Protein AF-A0A8J7ASR3-F1 (afdb_monomer_lite)

Secondary structure (DSSP, 8-state):
-HHHHHHHHHHHHHHHHHHHTT---PPPPPP---S--TTTTSSPPPHHHHHHHHHHHHTTSSEEEE-TTT--EEEEEEEEETTEEEEEEEESSHHHHHHHHHSGGGHHHHHHHHHHHHHHHHHHHH-TTTHHHHHHHHHHHHHHHHHHTGGGTGGGSHHHHHHHHHHHHHHHHHHHGGGT--S---------------------------------------TTT--PPPP-

Foldseek 3Di:
DVQVVLVLLLQQLVCVVCVVVVHHDDRDDDDCPPDPDPCVVPDDQDLVLLLLLLLLVLVVQWDFDQDPVPRATFTWGWDQDPVGIDIDTQGRDSVSNSVSCVRPSCVVVSVRSVVVSVVVLVVCLVDVVCLVVSVVSLVVSLVVQLVVCVVVPRCPHPVSVSSVVSSVVSNVVSVVVVVVPPDDDPDPDDDDDDDDDDDDDDDDDDDDDDDDDDDDDDQDDDPPPPDGDDDD

pLDDT: mean 76.49, std 21.33, range [30.67, 97.5]

Radius of gyration: 29.55 Å; chains: 1; bounding box: 89×53×63 Å

Structure (mmCIF, N/CA/C/O backbone):
data_AF-A0A8J7ASR3-F1
#
_entry.id   AF-A0A8J7ASR3-F1
#
loop_
_atom_site.group_PDB
_atom_site.id
_atom_site.type_symbol
_atom_site.label_atom_id
_atom_site.label_alt_id
_atom_site.label_comp_id
_atom_site.label_asym_id
_atom_site.label_entity_id
_atom_site.label_seq_id
_atom_site.pdbx_PDB_ins_code
_atom_site.Cartn_x
_atom_site.Cartn_y
_atom_site.Cartn_z
_atom_site.occupancy
_atom_site.B_iso_or_equiv
_atom_site.auth_seq_id
_atom_site.auth_comp_id
_atom_site.auth_asym_id
_atom_site.auth_atom_id
_atom_site.pdbx_PDB_model_num
ATOM 1 N N . MET A 1 1 ? 10.512 14.803 -19.498 1.00 65.06 1 MET A N 1
ATOM 2 C CA . MET A 1 1 ? 11.380 14.127 -18.507 1.00 65.06 1 MET A CA 1
ATOM 3 C C . MET A 1 1 ? 10.598 13.139 -17.641 1.00 65.06 1 MET A C 1
ATOM 5 O O . MET A 1 1 ? 10.925 11.963 -17.702 1.00 65.06 1 MET A O 1
ATOM 9 N N . ARG A 1 2 ? 9.529 13.553 -16.930 1.00 72.31 2 ARG A N 1
ATOM 10 C CA . ARG A 1 2 ? 8.667 12.632 -16.148 1.00 72.31 2 ARG A CA 1
ATOM 11 C C . ARG A 1 2 ? 8.084 11.483 -16.983 1.00 72.31 2 ARG A C 1
ATOM 13 O O . ARG A 1 2 ? 8.202 10.340 -16.570 1.00 72.31 2 ARG A O 1
ATOM 20 N N . GLN A 1 3 ? 7.538 11.777 -18.166 1.00 75.06 3 GLN A N 1
ATOM 21 C CA . GLN A 1 3 ? 6.956 10.752 -19.044 1.00 75.06 3 GLN A CA 1
ATOM 22 C C . GLN A 1 3 ? 7.989 9.701 -19.473 1.00 75.06 3 GLN A C 1
ATOM 24 O O . GLN A 1 3 ? 7.791 8.523 -19.234 1.00 75.06 3 GLN A O 1
ATOM 29 N N . SER A 1 4 ? 9.143 10.128 -19.993 1.00 76.31 4 SER A N 1
ATOM 30 C CA . SER A 1 4 ? 10.217 9.220 -20.422 1.00 76.31 4 SER A CA 1
ATOM 31 C C . SER A 1 4 ? 10.730 8.326 -19.289 1.00 76.31 4 SER A C 1
ATOM 33 O O . SER A 1 4 ? 11.063 7.168 -19.518 1.00 76.31 4 SER A O 1
ATOM 35 N N . TYR A 1 5 ? 10.776 8.849 -18.060 1.00 77.38 5 TYR A N 1
ATOM 36 C CA . TYR A 1 5 ? 11.108 8.059 -16.876 1.00 77.38 5 TYR A CA 1
ATOM 37 C C . TYR A 1 5 ? 10.003 7.058 -16.520 1.00 77.38 5 TYR A C 1
ATOM 39 O O . TYR A 1 5 ? 10.305 5.904 -16.240 1.00 77.38 5 TYR A O 1
ATOM 47 N N . GLN A 1 6 ? 8.732 7.471 -16.548 1.00 79.12 6 GLN A N 1
ATOM 48 C CA . GLN A 1 6 ? 7.599 6.575 -16.299 1.00 79.12 6 GLN A CA 1
ATOM 49 C C . GLN A 1 6 ? 7.517 5.463 -17.351 1.00 79.12 6 GLN A C 1
ATOM 51 O O . GLN A 1 6 ? 7.289 4.311 -16.989 1.00 79.12 6 GLN A O 1
ATOM 56 N N . ASP A 1 7 ? 7.778 5.779 -18.618 1.00 83.19 7 ASP A N 1
ATOM 57 C CA . ASP A 1 7 ? 7.824 4.806 -19.710 1.00 83.19 7 ASP A CA 1
ATOM 58 C C . ASP A 1 7 ? 8.983 3.818 -19.509 1.00 83.19 7 ASP A C 1
ATOM 60 O O . ASP A 1 7 ? 8.779 2.605 -19.560 1.00 83.19 7 ASP A O 1
ATOM 64 N N . TRP A 1 8 ? 10.186 4.314 -19.192 1.00 84.19 8 TRP A N 1
ATOM 65 C CA . TRP A 1 8 ? 11.339 3.469 -18.860 1.00 84.19 8 TRP A CA 1
ATOM 66 C C . TRP A 1 8 ? 11.076 2.579 -17.637 1.00 84.19 8 TRP A C 1
ATOM 68 O O . TRP A 1 8 ? 11.398 1.387 -17.655 1.00 84.19 8 TRP A O 1
ATOM 78 N N . LYS A 1 9 ? 10.460 3.125 -16.582 1.00 82.75 9 LYS A N 1
ATOM 79 C CA . LYS A 1 9 ? 10.102 2.378 -15.370 1.00 82.75 9 LYS A CA 1
ATOM 80 C C . LYS A 1 9 ? 9.072 1.296 -15.696 1.00 82.75 9 LYS A C 1
ATOM 82 O O . LYS A 1 9 ? 9.244 0.160 -15.267 1.00 82.75 9 LYS A O 1
ATOM 87 N N . GLY A 1 10 ? 8.071 1.604 -16.522 1.00 84.31 10 GLY A N 1
ATOM 88 C CA . GLY A 1 10 ? 7.084 0.637 -17.011 1.00 84.31 10 GLY A CA 1
ATOM 89 C C . GLY A 1 10 ? 7.722 -0.509 -17.791 1.00 84.31 10 GLY A C 1
ATOM 90 O O . GLY A 1 10 ? 7.524 -1.670 -17.442 1.00 84.31 10 GLY A O 1
ATOM 91 N N . GLN A 1 11 ? 8.570 -0.193 -18.771 1.00 85.12 11 GLN A N 1
ATOM 92 C CA . GLN A 1 11 ? 9.307 -1.197 -19.547 1.00 85.12 11 GLN A CA 1
ATOM 93 C C . GLN A 1 11 ? 10.215 -2.060 -18.660 1.00 85.12 11 GLN A C 1
ATOM 95 O O . GLN A 1 11 ? 10.294 -3.273 -18.849 1.00 85.12 11 GLN A O 1
ATOM 100 N N . SER A 1 12 ? 10.861 -1.453 -17.660 1.00 84.19 12 SER A N 1
ATOM 101 C CA . SER A 1 12 ? 11.713 -2.162 -16.700 1.00 84.19 12 SER A CA 1
ATOM 102 C C . SER A 1 12 ? 10.910 -3.141 -15.843 1.00 84.19 12 SER A C 1
ATOM 104 O O . SER A 1 12 ? 11.348 -4.269 -15.631 1.00 84.19 12 SER A O 1
ATOM 106 N N . ILE A 1 13 ? 9.727 -2.738 -15.372 1.00 84.88 13 ILE A N 1
ATOM 107 C CA . ILE A 1 13 ? 8.830 -3.594 -14.583 1.00 84.88 13 ILE A CA 1
ATOM 108 C C . ILE A 1 13 ? 8.324 -4.762 -15.428 1.00 84.88 13 ILE A C 1
ATOM 110 O O . ILE A 1 13 ? 8.376 -5.910 -14.988 1.00 84.88 13 ILE A O 1
ATOM 114 N N . GLU A 1 14 ? 7.872 -4.499 -16.654 1.00 87.12 14 GLU A N 1
ATOM 115 C CA . GLU A 1 14 ? 7.422 -5.553 -17.564 1.00 87.12 14 GLU A CA 1
ATOM 116 C C . GLU A 1 14 ? 8.532 -6.557 -17.880 1.00 87.12 14 GLU A C 1
ATOM 118 O O . GLU A 1 14 ? 8.280 -7.761 -17.884 1.00 87.12 14 GLU A O 1
ATOM 123 N N . ALA A 1 15 ? 9.753 -6.076 -18.133 1.00 85.12 15 ALA A N 1
ATOM 124 C CA . ALA A 1 15 ? 10.912 -6.925 -18.387 1.00 85.12 15 ALA A CA 1
ATOM 125 C C . ALA A 1 15 ? 11.255 -7.791 -17.166 1.00 85.12 15 ALA A C 1
ATOM 127 O O . ALA A 1 15 ? 11.387 -9.005 -17.305 1.00 85.12 15 ALA A O 1
ATOM 128 N N . LYS A 1 16 ? 11.289 -7.215 -15.956 1.00 83.94 16 LYS A N 1
ATOM 129 C CA . LYS A 1 16 ? 11.499 -7.979 -14.711 1.00 83.94 16 LYS A CA 1
ATOM 130 C C . LYS A 1 16 ? 10.421 -9.044 -14.498 1.00 83.94 16 LYS A C 1
ATOM 132 O O . LYS A 1 16 ? 10.730 -10.182 -14.165 1.00 83.94 16 LYS A O 1
ATOM 137 N N . ARG A 1 17 ? 9.148 -8.712 -14.731 1.00 84.06 17 ARG A N 1
ATOM 138 C CA . ARG A 1 17 ? 8.034 -9.668 -14.597 1.00 84.06 17 ARG A CA 1
ATOM 139 C C . ARG A 1 17 ? 8.070 -10.772 -15.646 1.00 84.06 17 ARG A C 1
ATOM 141 O O . ARG A 1 17 ? 7.687 -11.898 -15.350 1.00 84.06 17 ARG A O 1
ATOM 148 N N . ALA A 1 18 ? 8.491 -10.462 -16.868 1.00 83.81 18 ALA A N 1
ATOM 149 C CA . ALA A 1 18 ? 8.730 -11.461 -17.904 1.00 83.81 18 ALA A CA 1
ATOM 150 C C . ALA A 1 18 ? 9.841 -12.431 -17.469 1.00 83.81 18 ALA A C 1
ATOM 152 O O . ALA A 1 18 ? 9.617 -13.639 -17.459 1.00 83.81 18 ALA A O 1
ATOM 153 N N . GLN A 1 19 ? 10.963 -11.910 -16.965 1.00 83.69 19 GLN A N 1
ATOM 154 C CA . GLN A 1 19 ? 12.058 -12.728 -16.430 1.00 83.69 19 GLN A CA 1
ATOM 155 C C . GLN A 1 19 ? 11.608 -13.627 -15.269 1.00 83.69 19 GLN A C 1
ATOM 157 O O . GLN A 1 19 ? 11.945 -14.809 -15.248 1.00 83.69 19 GLN A O 1
ATOM 162 N N . LEU A 1 20 ? 10.780 -13.117 -14.348 1.00 79.38 20 LEU A N 1
ATOM 163 C CA . LEU A 1 20 ? 10.200 -13.917 -13.258 1.00 79.38 20 LEU A CA 1
ATOM 164 C C . LEU A 1 20 ? 9.268 -15.035 -13.753 1.00 79.38 20 LEU A C 1
ATOM 166 O O . LEU A 1 20 ? 9.161 -16.071 -13.101 1.00 79.38 20 LEU A O 1
ATOM 170 N N . ARG A 1 21 ? 8.619 -14.854 -14.910 1.00 81.31 21 ARG A N 1
ATOM 171 C CA . ARG A 1 21 ? 7.800 -15.882 -15.577 1.00 81.31 21 ARG A CA 1
ATOM 172 C C . ARG A 1 21 ? 8.627 -16.843 -16.446 1.00 81.31 21 ARG A C 1
ATOM 174 O O . ARG A 1 21 ? 8.060 -17.755 -17.039 1.00 81.31 21 ARG A O 1
ATOM 181 N N . GLY A 1 22 ? 9.949 -16.667 -16.512 1.00 79.69 22 GLY A N 1
ATOM 182 C CA . GLY A 1 22 ? 10.852 -17.467 -17.346 1.00 79.69 22 GLY A CA 1
ATOM 183 C C . GLY A 1 22 ? 10.949 -17.001 -18.803 1.00 79.69 22 GLY A C 1
ATOM 184 O O . GLY A 1 22 ? 11.539 -17.695 -19.628 1.00 79.69 22 GLY A O 1
ATOM 185 N N . GLU A 1 23 ? 10.391 -15.836 -19.138 1.00 85.06 23 GLU A N 1
ATOM 186 C CA . GLU A 1 23 ? 10.494 -15.227 -20.466 1.00 85.06 23 GLU A CA 1
ATOM 187 C C . GLU A 1 23 ? 11.793 -14.407 -20.586 1.00 85.06 23 GLU A C 1
ATOM 189 O O . GLU A 1 23 ? 12.152 -13.626 -19.703 1.00 85.06 23 GLU A O 1
ATOM 194 N N . SER A 1 24 ? 12.490 -14.535 -21.718 1.00 78.06 24 SER A N 1
ATOM 195 C CA . SER A 1 24 ? 13.642 -13.694 -22.062 1.00 78.06 24 SER A CA 1
ATOM 196 C C . SER A 1 24 ? 13.144 -12.345 -22.593 1.00 78.06 24 SER A C 1
ATOM 198 O O . SER A 1 24 ? 12.754 -12.223 -23.752 1.00 78.06 24 SER A O 1
ATOM 200 N N . LYS A 1 25 ? 13.122 -11.326 -21.727 1.00 82.81 25 LYS A N 1
ATOM 201 C CA . LYS A 1 25 ? 12.908 -9.921 -22.109 1.00 82.81 25 LYS A CA 1
ATOM 202 C C . LYS A 1 25 ? 14.066 -9.086 -21.576 1.00 82.81 25 LYS A C 1
ATOM 204 O O . LYS A 1 25 ? 14.366 -9.130 -20.379 1.00 82.81 25 LYS A O 1
ATOM 209 N N . ASP A 1 26 ? 14.713 -8.346 -22.468 1.00 81.88 26 ASP A N 1
ATOM 210 C CA . ASP A 1 26 ? 15.832 -7.479 -22.110 1.00 81.88 26 ASP A CA 1
ATOM 211 C C . ASP A 1 26 ? 15.351 -6.284 -21.285 1.00 81.88 26 ASP A C 1
ATOM 213 O O . ASP A 1 26 ? 14.268 -5.731 -21.511 1.00 81.88 26 ASP A O 1
ATOM 217 N N . LEU A 1 27 ? 16.168 -5.878 -20.311 1.00 81.56 27 LEU A N 1
ATOM 218 C CA . LEU A 1 27 ? 15.921 -4.656 -19.556 1.00 81.56 27 LEU A CA 1
ATOM 219 C C . LEU A 1 27 ? 16.141 -3.446 -20.479 1.00 81.56 27 LEU A C 1
ATOM 221 O O . LEU A 1 27 ? 17.134 -3.412 -21.211 1.00 81.56 27 LEU A O 1
ATOM 225 N N . PRO A 1 28 ? 15.250 -2.440 -20.451 1.00 82.94 28 PRO A N 1
ATOM 226 C CA . PRO A 1 28 ? 15.415 -1.255 -21.278 1.00 82.94 28 PRO A CA 1
ATOM 227 C C . PRO A 1 28 ? 16.678 -0.495 -20.867 1.00 82.94 28 PRO A C 1
ATOM 229 O O . PRO A 1 28 ? 17.040 -0.447 -19.687 1.00 82.94 28 PRO A O 1
ATOM 232 N N . VAL A 1 29 ? 17.329 0.144 -21.843 1.00 78.06 29 VAL A N 1
ATOM 233 C CA . VAL A 1 29 ? 18.527 0.957 -21.600 1.00 78.06 29 VAL A CA 1
ATOM 234 C C . VAL A 1 29 ? 18.203 2.020 -20.542 1.00 78.06 29 VAL A C 1
ATOM 236 O O . VAL A 1 29 ? 17.256 2.789 -20.738 1.00 78.06 29 VAL A O 1
ATOM 239 N N . PRO A 1 30 ? 18.960 2.085 -19.428 1.00 74.25 30 PRO A N 1
ATOM 240 C CA . PRO A 1 30 ? 18.770 3.109 -18.415 1.00 74.25 30 PRO A CA 1
ATOM 241 C C . PRO A 1 30 ? 18.813 4.498 -19.043 1.00 74.25 30 PRO A C 1
ATOM 243 O O . PRO A 1 30 ? 19.795 4.885 -19.687 1.00 74.25 30 PRO A O 1
ATOM 246 N N . VAL A 1 31 ? 17.738 5.262 -18.854 1.00 68.44 31 VAL A N 1
ATOM 247 C CA . VAL A 1 31 ? 17.731 6.671 -19.240 1.00 68.44 31 VAL A CA 1
ATOM 248 C C . VAL A 1 31 ? 18.805 7.351 -18.393 1.00 68.44 31 VAL A C 1
ATOM 250 O O . VAL A 1 31 ? 18.739 7.303 -17.167 1.00 68.44 31 VAL A O 1
ATOM 253 N N . HIS A 1 32 ? 19.816 7.948 -19.032 1.00 62.19 32 HIS A N 1
ATOM 254 C CA . HIS A 1 32 ? 20.851 8.712 -18.336 1.00 62.19 32 HIS A CA 1
ATOM 255 C C . HIS A 1 32 ? 20.215 9.976 -17.759 1.00 62.19 32 HIS A C 1
ATOM 257 O O . HIS A 1 32 ? 20.197 11.038 -18.380 1.00 62.19 32 HIS A O 1
ATOM 263 N N . ILE A 1 33 ? 19.657 9.856 -16.560 1.00 58.31 33 ILE A N 1
ATOM 264 C CA . ILE A 1 33 ? 1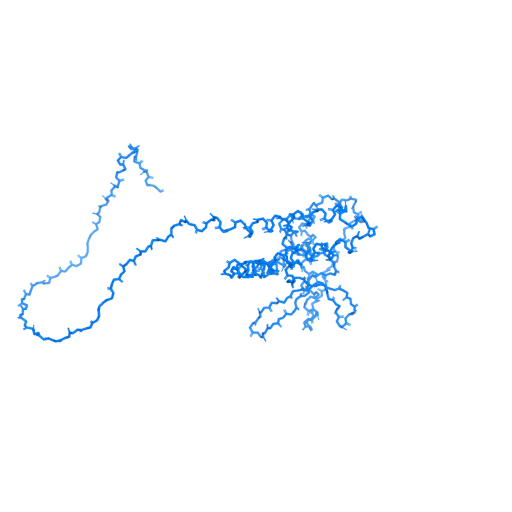9.315 11.005 -15.739 1.00 58.31 33 ILE A CA 1
ATOM 265 C C . ILE A 1 33 ? 20.670 11.573 -15.328 1.00 58.31 33 ILE A C 1
ATOM 267 O O . ILE A 1 33 ? 21.415 10.916 -14.603 1.00 58.31 33 ILE A O 1
ATOM 271 N N . GLN A 1 34 ? 21.054 12.733 -15.867 1.00 52.84 34 GLN A N 1
ATOM 272 C CA . GLN A 1 34 ? 22.244 13.436 -15.397 1.00 52.84 34 GLN A CA 1
ATOM 273 C C . GLN A 1 34 ? 22.146 13.529 -13.872 1.00 52.84 34 GLN A C 1
ATOM 275 O O . GLN A 1 34 ? 21.234 14.184 -13.384 1.00 52.84 34 GLN A O 1
ATOM 280 N N . LYS A 1 35 ? 23.031 12.797 -13.179 1.00 46.34 35 LYS A N 1
ATOM 281 C CA . LYS A 1 35 ? 23.431 12.937 -11.774 1.00 46.34 35 LYS A CA 1
ATOM 282 C C . LYS A 1 35 ? 22.303 13.450 -10.871 1.00 46.34 35 LYS A C 1
ATOM 284 O O . LYS A 1 35 ? 22.110 14.657 -10.839 1.00 46.34 35 LYS A O 1
ATOM 289 N N . GLU A 1 36 ? 21.599 12.532 -10.190 1.00 52.66 36 GLU A N 1
ATOM 290 C CA . GLU A 1 36 ? 20.516 12.786 -9.216 1.00 52.66 36 GLU A CA 1
ATOM 291 C C . GLU A 1 36 ? 20.199 14.274 -9.039 1.00 52.66 36 GLU A C 1
ATOM 293 O O . GLU A 1 36 ? 20.822 14.954 -8.217 1.00 52.66 36 GLU A O 1
ATOM 298 N N . PRO A 1 37 ? 19.289 14.822 -9.858 1.00 45.81 37 PRO A N 1
ATOM 299 C CA . PRO A 1 37 ? 18.910 16.205 -9.698 1.00 45.81 37 PRO A CA 1
ATOM 300 C C . PRO A 1 37 ? 18.372 16.363 -8.262 1.00 45.81 37 PRO A C 1
ATOM 302 O O . PRO A 1 37 ? 17.605 15.500 -7.830 1.00 45.81 37 PRO A O 1
ATOM 305 N N . PRO A 1 38 ? 18.665 17.458 -7.532 1.00 52.25 38 PRO A N 1
ATOM 306 C CA . PRO A 1 38 ? 18.072 17.755 -6.213 1.00 52.25 38 PRO A CA 1
ATOM 307 C C . PRO A 1 38 ? 16.533 17.923 -6.244 1.00 52.25 38 PRO A C 1
ATOM 309 O O . PRO A 1 38 ? 15.924 18.396 -5.295 1.00 52.25 38 PRO A O 1
ATOM 312 N N . PHE A 1 39 ? 15.898 17.540 -7.351 1.00 45.28 39 PHE A N 1
ATOM 313 C CA . PHE A 1 39 ? 14.492 17.681 -7.683 1.00 45.28 39 PHE A CA 1
ATOM 314 C C . PHE A 1 39 ? 13.686 16.400 -7.419 1.00 45.28 39 PHE A C 1
ATOM 316 O O . PHE A 1 39 ? 12.501 16.358 -7.740 1.00 45.28 39 PHE A O 1
ATOM 323 N N . TRP A 1 40 ? 14.283 15.342 -6.857 1.00 48.59 40 TRP A N 1
ATOM 324 C CA . TRP A 1 40 ? 13.499 14.173 -6.431 1.00 48.59 40 TRP A CA 1
ATOM 325 C C . TRP A 1 40 ? 12.500 14.516 -5.314 1.00 48.59 40 TRP A C 1
ATOM 327 O O . TRP A 1 40 ? 11.479 13.851 -5.195 1.00 48.59 40 TRP A O 1
ATOM 337 N N . ASP A 1 41 ? 12.736 15.623 -4.608 1.00 48.91 41 ASP A N 1
ATOM 338 C CA . ASP A 1 41 ? 11.836 16.240 -3.626 1.00 48.91 41 ASP A CA 1
ATOM 339 C C . ASP A 1 41 ? 10.723 17.116 -4.265 1.00 48.91 41 ASP A C 1
ATOM 341 O O . ASP A 1 41 ? 9.962 17.783 -3.571 1.00 48.91 41 ASP A O 1
ATOM 345 N N . VAL A 1 42 ? 10.627 17.180 -5.605 1.00 52.31 42 VAL A N 1
ATOM 346 C CA . VAL A 1 42 ? 9.780 18.166 -6.326 1.00 52.31 42 VAL A CA 1
ATOM 347 C C . VAL A 1 42 ? 8.511 17.561 -6.935 1.00 52.31 42 VAL A C 1
ATOM 349 O O . VAL A 1 42 ? 7.610 18.300 -7.336 1.00 52.31 42 VAL A O 1
ATOM 352 N N . PHE A 1 43 ? 8.376 16.233 -6.983 1.00 60.19 43 PHE A N 1
ATOM 353 C CA . PHE A 1 43 ? 7.137 15.609 -7.450 1.00 60.19 43 PHE A CA 1
ATOM 354 C C . PHE A 1 43 ? 6.391 14.983 -6.282 1.00 60.19 43 PHE A C 1
ATOM 356 O O . PHE A 1 43 ? 6.728 13.863 -5.896 1.00 60.19 43 PHE A O 1
ATOM 363 N N . PRO A 1 44 ? 5.377 15.676 -5.730 1.00 69.62 44 PRO A N 1
ATOM 364 C CA . PRO A 1 44 ? 4.531 15.062 -4.726 1.00 69.62 44 PRO A CA 1
ATOM 365 C C . PRO A 1 44 ? 3.910 13.797 -5.319 1.00 69.62 44 PRO A C 1
ATOM 367 O O . PRO A 1 44 ? 3.459 13.784 -6.472 1.00 69.62 44 PRO A O 1
ATOM 370 N N . GLU A 1 45 ? 3.917 12.735 -4.522 1.00 81.56 45 GLU A N 1
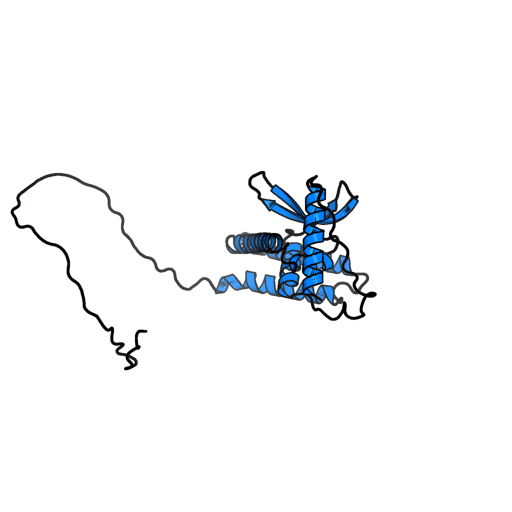ATOM 371 C CA . GLU A 1 45 ? 3.169 11.517 -4.807 1.00 81.56 45 GLU A CA 1
ATOM 372 C C . GLU A 1 45 ? 1.705 11.847 -5.112 1.00 81.56 45 GLU A C 1
ATOM 374 O O . GLU A 1 45 ? 1.129 12.817 -4.605 1.00 81.56 45 GLU A O 1
ATOM 379 N N . ASN A 1 46 ? 1.073 11.037 -5.954 1.00 88.69 46 ASN A N 1
ATOM 380 C CA . ASN A 1 46 ? -0.350 11.166 -6.188 1.00 88.69 46 ASN A CA 1
ATOM 381 C C . ASN A 1 46 ? -1.103 10.795 -4.895 1.00 88.69 46 ASN A C 1
ATOM 383 O O . ASN A 1 46 ? -1.084 9.621 -4.506 1.00 88.69 46 ASN A O 1
ATOM 387 N N . PRO A 1 47 ? -1.836 11.732 -4.262 1.00 90.94 47 PRO A N 1
ATOM 388 C CA . PRO A 1 47 ? -2.478 11.478 -2.973 1.00 90.94 47 PRO A CA 1
ATOM 389 C C . PRO A 1 47 ? -3.535 10.371 -3.055 1.00 90.94 47 PRO A C 1
ATOM 391 O O . PRO A 1 47 ? -3.760 9.656 -2.083 1.00 90.94 47 PRO A O 1
ATOM 394 N N . GLY A 1 48 ? -4.159 10.174 -4.222 1.00 94.00 48 GLY A N 1
ATOM 395 C CA . GLY A 1 48 ? -5.104 9.081 -4.442 1.00 94.00 48 GLY A CA 1
ATOM 396 C C . GLY A 1 48 ? -4.427 7.711 -4.513 1.00 94.00 48 GLY A C 1
ATOM 397 O O . GLY A 1 48 ? -4.984 6.729 -4.028 1.00 94.00 48 GLY A O 1
ATOM 398 N N . VAL A 1 49 ? -3.221 7.632 -5.085 1.00 94.38 49 VAL A N 1
ATOM 399 C CA . VAL A 1 49 ? -2.439 6.384 -5.110 1.00 94.38 49 VAL A CA 1
ATOM 400 C C . VAL A 1 49 ? -1.870 6.091 -3.729 1.00 94.38 49 VAL A C 1
ATOM 402 O O . VAL A 1 49 ? -1.986 4.960 -3.267 1.00 94.38 49 VAL A O 1
ATOM 405 N N . PHE A 1 50 ? -1.344 7.104 -3.037 1.00 95.38 50 PHE A N 1
ATOM 406 C CA . PHE A 1 50 ? -0.890 6.958 -1.657 1.00 95.38 50 PHE A CA 1
ATOM 407 C C . PHE A 1 50 ? -2.018 6.465 -0.742 1.00 95.38 50 PHE A C 1
ATOM 409 O O . PHE A 1 50 ? -1.865 5.447 -0.070 1.00 95.38 50 PHE A O 1
ATOM 416 N N . LYS A 1 51 ? -3.197 7.104 -0.804 1.00 96.75 51 LYS A N 1
ATOM 417 C CA . LYS A 1 51 ? -4.397 6.658 -0.081 1.00 96.75 51 LYS A CA 1
ATOM 418 C C . LYS A 1 51 ? -4.728 5.196 -0.373 1.00 96.75 51 LYS A C 1
ATOM 420 O O . LYS A 1 51 ? -4.937 4.433 0.564 1.00 96.75 51 LYS A O 1
ATOM 425 N N . LEU A 1 52 ? -4.732 4.793 -1.645 1.00 97.44 52 LEU A N 1
ATOM 426 C CA . LEU A 1 52 ? -5.001 3.406 -2.026 1.00 97.44 52 LEU A CA 1
ATOM 427 C C . LEU A 1 52 ? -3.982 2.431 -1.418 1.00 97.44 52 LEU A C 1
ATOM 429 O O . LEU A 1 52 ? -4.380 1.383 -0.916 1.00 97.44 52 LEU A O 1
ATOM 433 N N . VAL A 1 53 ? -2.688 2.764 -1.440 1.00 96.88 53 VAL A N 1
ATOM 434 C CA . VAL A 1 53 ? -1.629 1.919 -0.863 1.00 96.88 53 VAL A CA 1
ATOM 435 C C . VAL A 1 53 ? -1.815 1.765 0.645 1.00 96.88 53 VAL A C 1
ATOM 437 O O . VAL A 1 53 ? -1.758 0.642 1.144 1.00 96.88 53 VAL A O 1
ATOM 440 N N . VAL A 1 54 ? -2.099 2.857 1.361 1.00 97.19 54 VAL A N 1
ATOM 441 C CA . VAL A 1 54 ? -2.349 2.833 2.812 1.00 97.19 54 VAL A CA 1
ATOM 442 C C . VAL A 1 54 ? -3.578 1.983 3.140 1.00 97.19 54 VAL A C 1
ATOM 444 O O . VAL A 1 54 ? -3.501 1.097 3.989 1.00 97.19 54 VAL A O 1
ATOM 447 N N . GLN A 1 55 ? -4.689 2.182 2.426 1.00 97.25 55 GLN A N 1
ATOM 448 C CA . GLN A 1 55 ? -5.907 1.387 2.609 1.00 97.25 55 GLN A CA 1
ATOM 449 C C . GLN A 1 55 ? -5.661 -0.098 2.323 1.00 97.25 55 GLN A C 1
ATOM 451 O O . GLN A 1 55 ? -6.005 -0.955 3.133 1.00 97.25 55 GLN A O 1
ATOM 456 N N . ALA A 1 56 ? -5.020 -0.421 1.199 1.00 97.19 56 ALA A N 1
ATOM 457 C CA . ALA A 1 56 ? -4.724 -1.798 0.824 1.00 97.19 56 ALA A CA 1
ATOM 458 C C . ALA A 1 56 ? -3.774 -2.481 1.815 1.00 97.19 56 ALA A C 1
ATOM 460 O O . ALA A 1 56 ? -3.928 -3.673 2.087 1.00 97.19 56 ALA A O 1
ATOM 461 N N . ARG A 1 57 ? -2.814 -1.743 2.377 1.00 96.25 57 ARG A N 1
ATOM 462 C CA . ARG A 1 57 ? -1.920 -2.248 3.419 1.00 96.25 57 ARG A CA 1
ATOM 463 C C . ARG A 1 57 ? -2.672 -2.519 4.720 1.00 96.25 57 ARG A C 1
ATOM 465 O O . ARG A 1 57 ? -2.545 -3.611 5.267 1.00 96.25 57 ARG A O 1
ATOM 472 N N . ALA A 1 58 ? -3.484 -1.572 5.185 1.00 96.56 58 ALA A N 1
ATOM 473 C CA . ALA A 1 58 ? -4.277 -1.731 6.404 1.00 96.56 58 ALA A CA 1
ATOM 474 C C . ALA A 1 58 ? -5.279 -2.893 6.296 1.00 96.56 58 ALA A C 1
ATOM 476 O O . ALA A 1 58 ? -5.465 -3.663 7.237 1.00 96.56 58 ALA A O 1
ATOM 477 N N . LEU A 1 59 ? -5.856 -3.089 5.108 1.00 95.81 59 LEU A N 1
ATOM 478 C CA . LEU A 1 59 ? -6.772 -4.189 4.807 1.00 95.81 59 LEU A CA 1
ATOM 479 C C . LEU A 1 59 ? -6.070 -5.538 4.550 1.00 95.81 59 LEU A C 1
ATOM 481 O O . LEU A 1 59 ? -6.746 -6.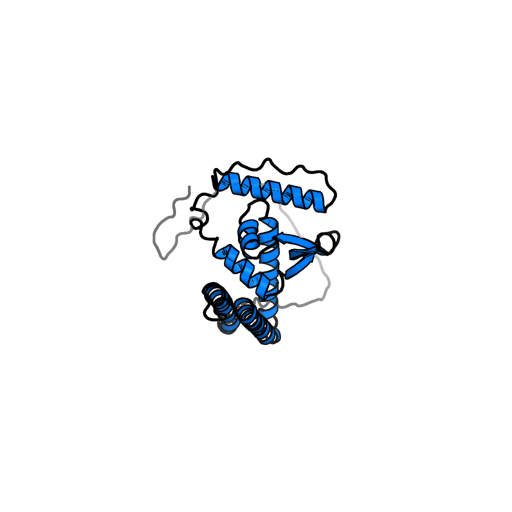551 4.340 1.00 95.81 59 LEU A O 1
ATOM 485 N N . GLY A 1 60 ? -4.734 -5.583 4.569 1.00 94.69 60 GLY A N 1
ATOM 486 C CA . GLY A 1 60 ? -3.945 -6.798 4.341 1.00 94.69 60 GLY A CA 1
ATOM 487 C C . GLY A 1 60 ? -3.966 -7.309 2.895 1.00 94.69 60 GLY A C 1
ATOM 488 O O . GLY A 1 60 ? -3.636 -8.467 2.650 1.00 94.69 60 GLY A O 1
ATOM 489 N N . ILE A 1 61 ? -4.370 -6.468 1.939 1.00 96.25 61 ILE A N 1
ATOM 490 C CA . ILE A 1 61 ? -4.337 -6.767 0.499 1.00 96.25 61 ILE A CA 1
ATOM 491 C C . ILE A 1 61 ? -2.897 -6.679 -0.009 1.00 96.25 61 ILE A C 1
ATOM 493 O O . ILE A 1 61 ? -2.401 -7.616 -0.636 1.00 96.25 61 ILE A O 1
ATOM 497 N N . LEU A 1 62 ? -2.218 -5.569 0.303 1.00 96.69 62 LEU A N 1
ATOM 498 C CA . LEU A 1 62 ? -0.783 -5.425 0.078 1.00 96.69 62 LEU A CA 1
ATOM 499 C C . LEU A 1 62 ? -0.021 -5.935 1.296 1.00 96.69 62 LEU A C 1
ATOM 501 O O . LEU A 1 62 ? -0.242 -5.473 2.416 1.00 96.69 62 LEU A O 1
ATOM 505 N N . ARG A 1 63 ? 0.901 -6.868 1.067 1.00 95.12 63 ARG A N 1
ATOM 506 C CA . ARG A 1 63 ? 1.676 -7.535 2.117 1.00 95.12 63 ARG A CA 1
ATOM 507 C C . ARG A 1 63 ? 3.162 -7.424 1.830 1.00 95.12 63 ARG A C 1
ATOM 509 O O . ARG A 1 63 ? 3.583 -7.628 0.695 1.00 95.12 63 ARG A O 1
ATOM 516 N N . LEU A 1 64 ? 3.941 -7.119 2.864 1.00 93.62 64 LEU A N 1
ATOM 517 C CA . LEU A 1 64 ? 5.397 -7.193 2.816 1.00 93.62 64 LEU A CA 1
ATOM 518 C C . LEU A 1 64 ? 5.818 -8.628 3.139 1.00 93.62 64 LEU A C 1
ATOM 520 O O . LEU A 1 64 ? 5.624 -9.095 4.259 1.00 93.62 64 LEU A O 1
ATOM 524 N N . GLU A 1 65 ? 6.388 -9.317 2.162 1.00 92.25 65 GLU A N 1
ATOM 525 C CA . GLU A 1 65 ? 6.806 -10.713 2.269 1.00 92.25 65 GLU A CA 1
ATOM 526 C C . GLU A 1 65 ? 8.259 -10.876 1.819 1.00 92.25 65 GLU A C 1
ATOM 528 O O . GLU A 1 65 ? 8.795 -10.057 1.077 1.00 92.25 65 GLU A O 1
ATOM 533 N N . GLU A 1 66 ? 8.917 -11.947 2.256 1.00 90.62 66 GLU A N 1
ATOM 534 C CA . GLU A 1 66 ? 10.232 -12.318 1.735 1.00 90.62 66 GLU A CA 1
ATOM 535 C C . GLU A 1 66 ? 10.060 -13.219 0.510 1.00 90.62 66 GLU A C 1
ATOM 537 O O . GLU A 1 66 ? 9.397 -14.264 0.560 1.00 90.62 66 GLU A O 1
ATOM 542 N N . ASN A 1 67 ? 10.673 -12.836 -0.606 1.00 85.06 67 ASN A N 1
ATOM 543 C CA . ASN A 1 67 ? 10.727 -13.699 -1.767 1.00 85.06 67 ASN A CA 1
ATOM 544 C C . ASN A 1 67 ? 11.626 -14.905 -1.464 1.00 85.06 67 ASN A C 1
ATOM 546 O O . ASN A 1 67 ? 12.811 -14.766 -1.181 1.00 85.06 67 ASN A O 1
ATOM 550 N N . ARG A 1 68 ? 11.077 -16.121 -1.551 1.00 83.44 68 ARG A N 1
ATOM 551 C CA . ARG A 1 68 ? 11.825 -17.349 -1.253 1.00 83.44 68 ARG A CA 1
ATOM 552 C C . ARG A 1 68 ? 13.018 -17.568 -2.184 1.00 83.44 68 ARG A C 1
ATOM 554 O O . ARG A 1 68 ? 13.986 -18.177 -1.733 1.00 83.44 68 ARG A O 1
ATOM 561 N N . SER A 1 69 ? 12.944 -17.109 -3.437 1.00 82.62 69 SER A N 1
ATOM 562 C CA . SER A 1 69 ? 14.016 -17.295 -4.420 1.00 82.62 69 SER A CA 1
ATOM 563 C C . SER A 1 69 ? 15.127 -16.259 -4.265 1.00 82.62 69 SER A C 1
ATOM 565 O O . SER A 1 69 ? 16.292 -16.639 -4.219 1.00 82.62 69 SER A O 1
ATOM 567 N N . THR A 1 70 ? 14.783 -14.974 -4.144 1.00 81.88 70 THR A N 1
ATOM 568 C CA . THR A 1 70 ? 15.775 -13.886 -4.074 1.00 81.88 70 THR A CA 1
ATOM 569 C C . THR A 1 70 ? 16.184 -13.514 -2.650 1.00 81.88 70 THR A C 1
ATOM 571 O O . THR A 1 70 ? 17.198 -12.851 -2.475 1.00 81.88 70 THR A O 1
ATOM 574 N N . LYS A 1 71 ? 15.432 -13.951 -1.628 1.00 88.00 71 LYS A N 1
ATOM 575 C CA . LYS A 1 71 ? 15.591 -13.554 -0.213 1.00 88.00 71 LYS A CA 1
ATOM 576 C C . LYS A 1 71 ? 15.389 -12.061 0.049 1.00 88.00 71 LYS A C 1
ATOM 578 O O . LYS A 1 71 ? 15.712 -11.561 1.123 1.00 88.00 71 LYS A O 1
ATOM 583 N N . GLU A 1 72 ? 14.814 -11.351 -0.914 1.00 87.75 72 GLU A N 1
ATOM 584 C CA . GLU A 1 72 ? 14.531 -9.926 -0.808 1.00 87.75 72 GLU A CA 1
ATOM 585 C C . GLU A 1 72 ? 13.134 -9.682 -0.240 1.00 87.75 72 GLU A C 1
ATOM 587 O O . GLU A 1 72 ? 12.203 -10.463 -0.455 1.00 87.75 72 GLU A O 1
ATOM 592 N N . LYS A 1 73 ? 12.976 -8.566 0.476 1.00 90.38 73 LYS A N 1
ATOM 593 C CA . LYS A 1 73 ? 11.663 -8.091 0.911 1.00 90.38 73 LYS A CA 1
ATOM 594 C C . LYS A 1 73 ? 10.935 -7.482 -0.281 1.00 90.38 73 LYS A C 1
ATOM 596 O O . LYS A 1 73 ? 11.471 -6.603 -0.951 1.00 90.38 73 LYS A O 1
ATOM 601 N N . VAL A 1 74 ? 9.715 -7.942 -0.515 1.00 92.75 74 VAL A N 1
ATOM 602 C CA . VAL A 1 74 ? 8.873 -7.531 -1.634 1.00 92.75 74 VAL A CA 1
ATOM 603 C C . VAL A 1 74 ? 7.445 -7.300 -1.163 1.00 92.75 74 VAL A C 1
ATOM 605 O O . VAL A 1 74 ? 6.915 -8.018 -0.317 1.00 92.75 74 VAL A O 1
ATOM 608 N N . ILE A 1 75 ? 6.807 -6.285 -1.727 1.00 94.69 75 ILE A N 1
ATOM 609 C CA . ILE A 1 75 ? 5.393 -5.993 -1.539 1.00 94.69 75 ILE A CA 1
ATOM 610 C C . ILE A 1 75 ? 4.614 -6.723 -2.619 1.00 94.69 75 ILE A C 1
ATOM 612 O O . ILE A 1 75 ? 4.884 -6.570 -3.816 1.00 94.69 75 ILE A O 1
ATOM 616 N N . ARG A 1 76 ? 3.632 -7.510 -2.189 1.00 94.62 76 ARG A N 1
ATOM 617 C CA . ARG A 1 76 ? 2.821 -8.356 -3.059 1.00 94.62 76 ARG A CA 1
ATOM 618 C C . ARG A 1 76 ? 1.338 -8.164 -2.804 1.00 94.62 76 ARG A C 1
ATOM 620 O O . ARG A 1 76 ? 0.927 -7.847 -1.689 1.00 94.62 76 ARG A O 1
ATOM 627 N N . TYR A 1 77 ? 0.548 -8.421 -3.837 1.00 95.69 77 TYR A N 1
ATOM 628 C CA . TYR A 1 77 ? -0.885 -8.673 -3.722 1.00 95.69 77 TYR A CA 1
ATOM 629 C C . TYR A 1 77 ? -1.230 -9.963 -4.466 1.00 95.69 77 TYR A C 1
ATOM 631 O O . TYR A 1 77 ? -0.478 -10.415 -5.333 1.00 95.69 77 TYR A O 1
ATOM 639 N N . THR A 1 78 ? -2.358 -10.570 -4.119 1.00 94.00 78 THR A N 1
ATOM 640 C CA . THR A 1 78 ? -2.856 -11.765 -4.806 1.00 94.00 78 THR A CA 1
ATOM 641 C C . THR A 1 78 ? -3.978 -11.355 -5.741 1.00 94.00 78 THR A C 1
ATOM 643 O O . THR A 1 78 ? -4.841 -10.577 -5.347 1.00 94.00 78 THR A O 1
ATOM 646 N N . ARG A 1 79 ? -3.992 -11.869 -6.969 1.00 91.88 79 ARG A N 1
ATOM 647 C CA . ARG A 1 79 ? -5.109 -11.695 -7.904 1.00 91.88 79 ARG A CA 1
ATOM 648 C C . ARG A 1 79 ? -5.613 -13.039 -8.389 1.00 91.88 79 ARG A C 1
ATOM 650 O O . ARG A 1 79 ? -4.838 -13.980 -8.536 1.00 91.88 79 ARG A O 1
ATOM 657 N N . GLU A 1 80 ? -6.901 -13.112 -8.677 1.00 89.19 80 GLU A N 1
ATOM 658 C CA . GLU A 1 80 ? -7.488 -14.284 -9.310 1.00 89.19 80 GLU A CA 1
ATOM 659 C C . GLU A 1 80 ? -7.303 -14.203 -10.823 1.00 89.19 80 GLU A C 1
ATOM 661 O O . GLU A 1 80 ? -7.579 -13.182 -11.457 1.00 89.19 80 GLU A O 1
ATOM 666 N N . THR A 1 81 ? -6.806 -15.289 -11.401 1.00 87.00 81 THR A N 1
ATOM 667 C CA . THR A 1 81 ? -6.687 -15.477 -12.845 1.00 87.00 81 THR A CA 1
ATOM 668 C C . THR A 1 81 ? -7.434 -16.744 -13.248 1.00 87.00 81 THR A C 1
ATOM 670 O O . THR A 1 81 ? -7.774 -17.572 -12.405 1.00 87.00 81 THR A O 1
ATOM 673 N N . VAL A 1 82 ? -7.642 -16.942 -14.551 1.00 86.19 82 VAL A N 1
ATOM 674 C CA . VAL A 1 82 ? -8.279 -18.154 -15.106 1.00 86.19 82 VAL A CA 1
ATOM 675 C C . VAL A 1 82 ? -7.576 -19.457 -14.698 1.00 86.19 82 VAL A C 1
ATOM 677 O O . VAL A 1 82 ? -8.190 -20.517 -14.732 1.00 86.19 82 VAL A O 1
ATOM 680 N N . ILE A 1 83 ? -6.297 -19.383 -14.323 1.00 82.44 83 ILE A N 1
ATOM 681 C CA . ILE A 1 83 ? -5.454 -20.532 -13.964 1.00 82.44 83 ILE A CA 1
ATOM 682 C C . ILE A 1 83 ? -5.368 -20.697 -12.429 1.00 82.44 83 ILE A C 1
ATOM 684 O O . ILE A 1 83 ? -4.851 -21.695 -11.934 1.00 82.44 83 ILE A O 1
ATOM 688 N N . GLY A 1 84 ? -5.910 -19.746 -11.661 1.00 88.88 84 GLY A N 1
ATOM 689 C CA . GLY A 1 84 ? -5.906 -19.741 -10.198 1.00 88.88 84 GLY A CA 1
ATOM 690 C C . GLY A 1 84 ? -5.390 -18.430 -9.603 1.00 88.88 84 GLY A C 1
ATOM 691 O O . GLY A 1 84 ? -5.224 -17.423 -10.297 1.00 88.88 84 GLY A O 1
ATOM 692 N N . ALA A 1 85 ? -5.142 -18.442 -8.293 1.00 89.56 85 ALA A N 1
ATOM 693 C CA . ALA A 1 85 ? -4.602 -17.297 -7.569 1.00 89.56 85 ALA A CA 1
ATOM 694 C C . ALA A 1 85 ? -3.112 -17.088 -7.892 1.00 89.56 85 ALA A C 1
ATOM 696 O O . ALA A 1 85 ? -2.283 -17.974 -7.682 1.00 89.56 85 ALA A O 1
ATOM 697 N N . GLU A 1 86 ? -2.768 -15.897 -8.373 1.00 90.00 86 GLU A N 1
ATOM 698 C CA . GLU A 1 86 ? -1.407 -15.474 -8.699 1.00 90.00 86 GLU A CA 1
ATOM 699 C C . GLU A 1 86 ? -0.937 -14.415 -7.694 1.00 90.00 86 GLU A C 1
ATOM 701 O O . GLU A 1 86 ? -1.649 -13.447 -7.421 1.00 90.00 86 GLU A O 1
ATOM 706 N N . ASN A 1 87 ? 0.280 -14.567 -7.161 1.00 90.50 87 ASN A N 1
ATOM 707 C CA . ASN A 1 87 ? 0.922 -13.540 -6.340 1.00 90.50 87 ASN A CA 1
ATOM 708 C C . ASN A 1 87 ? 1.759 -12.620 -7.227 1.00 90.50 87 ASN A C 1
ATOM 710 O O . ASN A 1 87 ? 2.731 -13.060 -7.837 1.00 90.50 87 ASN A O 1
ATOM 714 N N . VAL A 1 88 ? 1.398 -11.342 -7.268 1.00 90.88 88 VAL A N 1
ATOM 715 C CA . VAL A 1 88 ? 2.053 -10.337 -8.104 1.00 90.88 88 VAL A CA 1
ATOM 716 C C . VAL A 1 88 ? 2.954 -9.460 -7.247 1.00 90.88 88 VAL A C 1
ATOM 718 O O . VAL A 1 88 ? 2.517 -8.883 -6.250 1.00 90.88 88 VAL A O 1
ATOM 721 N N . GLU A 1 89 ? 4.211 -9.331 -7.666 1.00 91.62 89 GLU A N 1
ATOM 722 C CA . GLU A 1 89 ? 5.186 -8.425 -7.058 1.00 91.62 89 GLU A CA 1
ATOM 723 C C . GLU A 1 89 ? 5.005 -6.997 -7.582 1.00 91.62 89 GLU A C 1
ATOM 725 O O . GLU A 1 89 ? 4.943 -6.753 -8.797 1.00 91.62 89 GLU A O 1
ATOM 730 N N . ILE A 1 90 ? 4.902 -6.052 -6.648 1.00 92.00 90 ILE A N 1
ATOM 731 C CA . ILE A 1 90 ? 4.732 -4.628 -6.938 1.00 92.00 90 ILE A CA 1
ATOM 732 C C . ILE A 1 90 ? 6.059 -3.886 -6.811 1.00 92.00 90 ILE A C 1
ATOM 734 O O . ILE A 1 90 ? 6.475 -3.227 -7.759 1.00 92.00 90 ILE A O 1
ATOM 738 N N . ALA A 1 91 ? 6.704 -3.969 -5.649 1.00 90.69 91 ALA A N 1
ATOM 739 C CA . ALA A 1 91 ? 7.862 -3.145 -5.308 1.00 90.69 91 ALA A CA 1
ATOM 740 C C . ALA A 1 91 ? 8.659 -3.749 -4.147 1.00 90.69 91 ALA A C 1
ATOM 742 O O . ALA A 1 91 ? 8.166 -4.650 -3.469 1.00 90.69 91 ALA A O 1
ATOM 743 N N . SER A 1 92 ? 9.853 -3.223 -3.876 1.00 87.69 92 SER A N 1
ATOM 744 C CA . SER A 1 92 ? 10.677 -3.626 -2.726 1.00 87.69 92 SER A CA 1
ATOM 745 C C . SER A 1 92 ? 10.468 -2.732 -1.494 1.00 87.69 92 SER A C 1
ATOM 747 O O . SER A 1 92 ? 10.806 -3.133 -0.380 1.00 87.69 92 SER A O 1
ATOM 749 N N . SER A 1 93 ? 9.884 -1.539 -1.662 1.00 90.06 93 SER A N 1
ATOM 750 C CA . SER A 1 93 ? 9.536 -0.615 -0.570 1.00 90.06 93 SER A CA 1
ATOM 751 C C . SER A 1 93 ? 8.161 0.034 -0.765 1.00 90.06 93 SER A C 1
ATOM 753 O O . SER A 1 93 ? 7.612 0.046 -1.870 1.00 90.06 93 SER A O 1
ATOM 755 N N . TRP A 1 94 ? 7.580 0.571 0.314 1.00 91.12 94 TRP A N 1
ATOM 756 C CA . TRP A 1 94 ? 6.245 1.182 0.277 1.00 91.12 94 TRP A CA 1
ATOM 757 C C . TRP A 1 94 ? 6.225 2.466 -0.556 1.00 91.12 94 TRP A C 1
ATOM 759 O O . TRP A 1 94 ? 5.271 2.705 -1.293 1.00 91.12 94 TRP A O 1
ATOM 769 N N . GLU A 1 95 ? 7.303 3.243 -0.509 1.00 88.44 95 GLU A N 1
ATOM 770 C CA . GLU A 1 95 ? 7.504 4.446 -1.318 1.00 88.44 95 GLU A CA 1
ATOM 771 C C . GLU A 1 95 ? 7.579 4.081 -2.804 1.00 88.44 95 GLU A C 1
ATOM 773 O O . GLU A 1 95 ? 6.944 4.709 -3.653 1.00 88.44 95 GLU A O 1
ATOM 778 N N . GLU A 1 96 ? 8.314 3.014 -3.128 1.00 87.44 96 GLU A N 1
ATOM 779 C CA . GLU A 1 96 ? 8.385 2.512 -4.493 1.00 87.44 96 GLU A CA 1
ATOM 780 C C . GLU A 1 96 ? 7.023 1.982 -4.963 1.00 87.44 96 GLU A C 1
ATOM 782 O O . GLU A 1 96 ? 6.656 2.231 -6.111 1.00 87.44 96 GLU A O 1
ATOM 787 N N . ALA A 1 97 ? 6.238 1.329 -4.099 1.00 91.62 97 ALA A N 1
ATOM 788 C CA . ALA A 1 97 ? 4.908 0.830 -4.449 1.00 91.62 97 ALA A CA 1
ATOM 789 C C . ALA A 1 97 ? 3.970 1.954 -4.913 1.00 91.62 97 ALA A C 1
ATOM 791 O O . ALA A 1 97 ? 3.290 1.803 -5.930 1.00 91.62 97 ALA A O 1
ATOM 792 N N . VAL A 1 98 ? 3.980 3.102 -4.225 1.00 92.25 98 VAL A N 1
ATOM 793 C CA . VAL A 1 98 ? 3.204 4.289 -4.625 1.00 92.25 98 VAL A CA 1
ATOM 794 C C . VAL A 1 98 ? 3.621 4.744 -6.023 1.00 92.25 98 VAL A C 1
ATOM 796 O O . VAL A 1 98 ? 2.780 4.916 -6.903 1.00 92.25 98 VAL A O 1
ATOM 799 N N . GLN A 1 99 ? 4.926 4.847 -6.272 1.00 87.06 99 GLN A N 1
ATOM 800 C CA . GLN A 1 99 ? 5.443 5.272 -7.572 1.00 87.06 99 GLN A CA 1
ATOM 801 C C . GLN A 1 99 ? 5.150 4.265 -8.689 1.00 87.06 99 GLN A C 1
ATOM 803 O O . GLN A 1 99 ? 4.876 4.664 -9.817 1.00 87.06 99 GLN A O 1
ATOM 808 N N . VAL A 1 100 ? 5.246 2.964 -8.408 1.00 89.56 100 VAL A N 1
ATOM 809 C CA . VAL A 1 100 ? 4.970 1.893 -9.374 1.00 89.56 100 VAL A CA 1
ATOM 810 C C . VAL A 1 100 ? 3.510 1.945 -9.809 1.00 89.56 100 VAL A C 1
ATOM 812 O O . VAL A 1 100 ? 3.234 1.900 -11.003 1.00 89.56 100 VAL A O 1
ATOM 815 N N . LEU A 1 101 ? 2.576 2.124 -8.874 1.00 93.31 101 LEU A N 1
ATOM 816 C CA . LEU A 1 101 ? 1.145 2.201 -9.183 1.00 93.31 101 LEU A CA 1
ATOM 817 C C . LEU A 1 101 ? 0.735 3.490 -9.921 1.00 93.31 101 LEU A C 1
ATOM 819 O O . LEU A 1 101 ? -0.378 3.568 -10.445 1.00 93.31 101 LEU A O 1
ATOM 823 N N . GLU A 1 102 ? 1.614 4.492 -10.009 1.00 90.06 102 GLU A N 1
ATOM 824 C CA . GLU A 1 102 ? 1.439 5.643 -10.904 1.00 90.06 102 GLU A CA 1
ATOM 825 C C . GLU A 1 102 ? 1.834 5.351 -12.359 1.00 90.06 102 GLU A C 1
ATOM 827 O O . GLU A 1 102 ? 1.418 6.078 -13.265 1.00 90.06 102 GLU A O 1
ATOM 832 N N . VAL A 1 103 ? 2.637 4.313 -12.606 1.00 89.25 103 VAL A N 1
ATOM 833 C CA . VAL A 1 103 ? 3.114 3.968 -13.949 1.00 89.25 103 VAL A CA 1
ATOM 834 C C . VAL A 1 103 ? 1.975 3.370 -14.773 1.00 89.25 103 VAL A C 1
ATOM 836 O O . VAL A 1 103 ? 1.260 2.478 -14.323 1.00 89.25 103 VAL A O 1
ATOM 839 N N . LEU A 1 104 ? 1.835 3.819 -16.025 1.00 86.81 104 LEU A N 1
ATOM 840 C CA . LEU A 1 104 ? 0.757 3.381 -16.921 1.00 86.81 104 LEU A CA 1
ATOM 841 C C . LEU A 1 104 ? 0.726 1.860 -17.133 1.00 86.81 104 LEU A C 1
ATOM 843 O O . LEU A 1 104 ? -0.355 1.276 -17.119 1.00 86.81 104 LEU A O 1
ATOM 847 N N . ALA A 1 105 ? 1.891 1.219 -17.256 1.00 88.06 105 ALA A N 1
ATOM 848 C CA . ALA A 1 105 ? 2.009 -0.237 -17.381 1.00 88.06 105 ALA A CA 1
ATOM 849 C C . ALA A 1 105 ? 1.445 -0.998 -16.162 1.00 88.06 105 ALA A C 1
ATOM 851 O O . ALA A 1 105 ? 0.997 -2.135 -16.288 1.00 88.06 105 ALA A O 1
ATOM 852 N N . CYS A 1 106 ? 1.409 -0.360 -14.989 1.00 91.69 106 CYS A N 1
ATOM 853 C CA . CYS A 1 106 ? 0.890 -0.922 -13.741 1.00 91.69 106 CYS A CA 1
ATOM 854 C C . CYS A 1 106 ? -0.559 -0.504 -13.448 1.00 91.69 106 CYS A C 1
ATOM 856 O O . CYS A 1 106 ? -1.085 -0.815 -12.379 1.00 91.69 106 CYS A O 1
ATOM 858 N N . ARG A 1 107 ? -1.249 0.156 -14.393 1.00 92.75 107 ARG A N 1
ATOM 859 C CA . ARG A 1 107 ? -2.677 0.482 -14.253 1.00 92.75 107 ARG A CA 1
ATOM 860 C C . ARG A 1 107 ? -3.539 -0.750 -13.922 1.00 92.75 107 ARG A C 1
ATOM 862 O O . ARG A 1 107 ? -4.357 -0.626 -13.012 1.00 92.75 107 ARG A O 1
ATOM 869 N N . PRO A 1 108 ? -3.356 -1.927 -14.558 1.00 93.19 108 PRO A N 1
ATOM 870 C CA . PRO A 1 108 ? -4.132 -3.115 -14.202 1.00 93.19 108 PRO A CA 1
ATOM 871 C C . PRO A 1 108 ? -3.930 -3.547 -12.745 1.00 93.19 108 PRO A C 1
ATOM 873 O O . PRO A 1 108 ? -4.882 -3.980 -12.101 1.00 93.19 108 PRO A O 1
ATOM 876 N N . ASP A 1 109 ? -2.715 -3.389 -12.208 1.00 94.31 109 ASP A N 1
ATOM 877 C CA . ASP A 1 109 ? -2.424 -3.709 -10.807 1.00 94.31 109 ASP A CA 1
ATOM 878 C C . ASP A 1 109 ? -3.138 -2.741 -9.866 1.00 94.31 109 ASP A C 1
ATOM 880 O O . ASP A 1 109 ? -3.798 -3.164 -8.918 1.00 94.31 109 ASP A O 1
ATOM 884 N N . LYS A 1 110 ? -3.067 -1.439 -10.167 1.00 95.88 110 LYS A N 1
ATOM 885 C CA . LYS A 1 110 ? -3.786 -0.407 -9.415 1.00 95.88 110 LYS A CA 1
ATOM 886 C C . LYS A 1 110 ? -5.287 -0.692 -9.378 1.00 95.88 110 LYS A C 1
ATOM 888 O O . LYS A 1 110 ? -5.891 -0.625 -8.312 1.00 95.88 110 LYS A O 1
ATOM 893 N N . GLU A 1 111 ? -5.884 -1.025 -10.520 1.00 96.19 111 GLU A N 1
ATOM 894 C CA . GLU A 1 111 ? -7.308 -1.355 -10.606 1.00 96.19 111 GLU A CA 1
ATOM 895 C C . GLU A 1 111 ? -7.655 -2.629 -9.834 1.00 96.19 111 GLU A C 1
ATOM 897 O O . GLU A 1 111 ? -8.672 -2.662 -9.147 1.00 96.19 111 GLU A O 1
ATOM 902 N N . ALA A 1 112 ? -6.825 -3.671 -9.912 1.00 95.75 112 ALA A N 1
ATOM 903 C CA . ALA A 1 112 ? -7.051 -4.911 -9.177 1.00 95.75 112 ALA A CA 1
ATOM 904 C C . ALA A 1 112 ? -7.010 -4.686 -7.658 1.00 95.75 112 ALA A C 1
ATOM 906 O O . ALA A 1 112 ? -7.905 -5.141 -6.946 1.00 95.75 112 ALA A O 1
ATOM 907 N N . ILE A 1 113 ? -6.020 -3.932 -7.171 1.00 97.25 113 ILE A N 1
ATOM 908 C CA . ILE A 1 113 ? -5.911 -3.556 -5.757 1.00 97.25 113 ILE A CA 1
ATOM 909 C C . ILE A 1 113 ? -7.121 -2.716 -5.341 1.00 97.25 113 ILE A C 1
ATOM 911 O O . ILE A 1 113 ? -7.737 -2.996 -4.317 1.00 97.25 113 ILE A O 1
ATOM 915 N N . GLN A 1 114 ? -7.510 -1.728 -6.152 1.00 97.31 114 GLN A N 1
ATOM 916 C CA . GLN A 1 114 ? -8.680 -0.896 -5.876 1.00 97.31 114 GLN A CA 1
ATOM 917 C C . GLN A 1 114 ? -9.966 -1.723 -5.789 1.00 97.31 114 GLN A C 1
ATOM 919 O O . GLN A 1 114 ? -10.739 -1.526 -4.858 1.00 97.31 114 GLN A O 1
ATOM 924 N N . ARG A 1 115 ? -10.176 -2.684 -6.696 1.00 96.69 115 ARG A N 1
ATOM 925 C CA . ARG A 1 115 ? -11.333 -3.591 -6.640 1.00 96.69 115 ARG A CA 1
ATOM 926 C C . ARG A 1 115 ? -11.346 -4.416 -5.356 1.00 96.69 115 ARG A C 1
ATOM 928 O O . ARG A 1 115 ? -12.398 -4.530 -4.743 1.00 96.69 115 ARG A O 1
ATOM 935 N N . GLN A 1 116 ? -10.202 -4.951 -4.928 1.00 96.62 116 GLN A N 1
ATOM 936 C CA . GLN A 1 116 ? -10.112 -5.721 -3.681 1.00 96.62 116 GLN A CA 1
ATOM 937 C C . GLN A 1 116 ? -10.371 -4.860 -2.444 1.00 96.62 116 GLN A C 1
ATOM 939 O O . GLN A 1 116 ? -11.054 -5.305 -1.526 1.00 96.62 116 GLN A O 1
ATOM 944 N N . VAL A 1 117 ? -9.859 -3.624 -2.425 1.00 96.50 117 VAL A N 1
ATOM 945 C CA . VAL A 1 117 ? -10.142 -2.660 -1.351 1.00 96.50 117 VAL A CA 1
ATOM 946 C C . VAL A 1 117 ? -11.639 -2.380 -1.299 1.00 96.50 117 VAL A C 1
ATOM 948 O O . VAL A 1 117 ? -12.250 -2.542 -0.250 1.00 96.50 117 VAL A O 1
ATOM 951 N N . SER A 1 118 ? -12.245 -2.024 -2.434 1.00 95.25 118 SER A N 1
ATOM 952 C CA . SER A 1 118 ? -13.680 -1.745 -2.509 1.00 95.25 118 SER A CA 1
ATOM 953 C C . SER A 1 118 ? -14.538 -2.948 -2.124 1.00 95.25 118 SER A C 1
ATOM 955 O O . SER A 1 118 ? -15.530 -2.760 -1.434 1.00 95.25 118 SER A O 1
ATOM 957 N N . ALA A 1 119 ? -14.154 -4.164 -2.521 1.00 93.44 119 ALA A N 1
ATOM 958 C CA . ALA A 1 119 ? -14.860 -5.384 -2.137 1.00 93.44 119 ALA A CA 1
ATOM 959 C C . ALA A 1 119 ? -14.825 -5.596 -0.618 1.00 93.44 119 ALA A C 1
ATOM 961 O O . ALA A 1 119 ? -15.877 -5.732 -0.009 1.00 93.44 119 ALA A O 1
ATOM 962 N N . LYS A 1 120 ? -13.646 -5.504 0.016 1.00 92.31 120 LYS A N 1
ATOM 963 C CA . LYS A 1 120 ? -13.525 -5.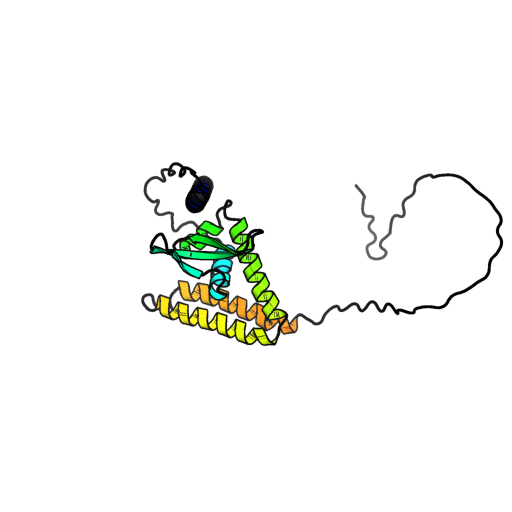654 1.477 1.00 92.31 120 LYS A CA 1
ATOM 964 C C . LYS A 1 120 ? -14.343 -4.633 2.265 1.00 92.31 120 LYS A C 1
ATOM 966 O O . LYS A 1 120 ? -14.882 -4.968 3.314 1.00 92.31 120 LYS A O 1
ATOM 971 N N . LEU A 1 121 ? -14.405 -3.394 1.782 1.00 91.56 121 LEU A N 1
ATOM 972 C CA . LEU A 1 121 ? -15.214 -2.352 2.415 1.00 91.56 121 LEU A CA 1
ATOM 973 C C . LEU A 1 121 ? -16.713 -2.615 2.212 1.00 91.56 121 LEU A C 1
ATOM 975 O O . LEU A 1 121 ? -17.478 -2.560 3.168 1.00 91.56 121 LEU A O 1
ATOM 979 N N . ALA A 1 122 ? -17.123 -3.002 1.000 1.00 89.56 122 ALA A N 1
ATOM 980 C CA . ALA A 1 122 ? -18.512 -3.342 0.704 1.00 89.56 122 ALA A CA 1
ATOM 981 C C . ALA A 1 122 ? -19.011 -4.561 1.500 1.00 89.56 122 ALA A C 1
ATOM 983 O O . ALA A 1 122 ? -20.148 -4.550 1.967 1.00 89.56 122 ALA A O 1
ATOM 984 N N . ASP A 1 123 ? -18.175 -5.586 1.680 1.00 87.06 123 ASP A N 1
ATOM 985 C CA . ASP A 1 123 ? -18.507 -6.771 2.477 1.00 87.06 123 ASP A CA 1
ATOM 986 C C . ASP A 1 123 ? -18.760 -6.389 3.945 1.00 87.06 123 ASP A C 1
ATOM 988 O O . ASP A 1 123 ? -19.763 -6.805 4.531 1.00 87.06 123 ASP A O 1
ATOM 992 N N . ALA A 1 124 ? -17.914 -5.517 4.508 1.00 83.44 124 ALA A N 1
ATOM 993 C CA . ALA A 1 124 ? -18.073 -5.009 5.870 1.00 83.44 124 ALA A CA 1
ATOM 994 C C . ALA A 1 124 ? -19.329 -4.135 6.045 1.00 83.44 124 ALA A C 1
ATOM 996 O O . ALA A 1 124 ? -19.938 -4.128 7.114 1.00 83.44 124 ALA A O 1
ATOM 997 N N . ASP A 1 125 ? -19.741 -3.410 5.004 1.00 80.88 125 ASP A N 1
ATOM 998 C CA . ASP A 1 125 ? -20.980 -2.628 5.017 1.00 80.88 125 ASP A CA 1
ATOM 999 C C . ASP A 1 125 ? -22.235 -3.508 4.918 1.00 80.88 125 ASP A C 1
ATOM 1001 O O . ASP A 1 125 ? -23.247 -3.225 5.565 1.00 80.88 125 ASP A O 1
ATOM 1005 N N . GLN A 1 126 ? -22.183 -4.588 4.133 1.00 80.50 126 GLN A N 1
ATOM 1006 C CA . GLN A 1 126 ? -23.295 -5.535 3.994 1.00 80.50 126 GLN A CA 1
ATOM 1007 C C . GLN A 1 126 ? -23.513 -6.359 5.266 1.00 80.50 126 GLN A C 1
ATOM 1009 O O . GLN A 1 126 ? -24.653 -6.671 5.620 1.00 80.50 126 GLN A O 1
ATOM 1014 N N . GLN A 1 127 ? -22.431 -6.705 5.963 1.00 77.88 127 GLN A N 1
ATOM 1015 C CA . GLN A 1 127 ? -22.465 -7.485 7.191 1.00 77.88 127 GLN A CA 1
ATOM 1016 C C . GLN A 1 127 ? -22.219 -6.562 8.382 1.00 77.88 127 GLN A C 1
ATOM 1018 O O . GLN A 1 127 ? -21.091 -6.355 8.804 1.00 77.88 127 GLN A O 1
ATOM 1023 N N . ALA A 1 128 ? -23.286 -6.033 8.988 1.00 70.00 128 ALA A N 1
ATOM 1024 C CA . ALA A 1 128 ? -23.171 -5.114 10.130 1.00 70.00 128 ALA A CA 1
ATOM 1025 C C . ALA A 1 128 ? -22.323 -5.664 11.305 1.00 70.00 128 ALA A C 1
ATOM 1027 O O . ALA A 1 128 ? -21.807 -4.892 12.111 1.00 70.00 128 ALA A O 1
ATOM 1028 N N . GLN A 1 129 ? -22.162 -6.989 11.402 1.00 73.19 129 GLN A N 1
ATOM 1029 C CA . GLN A 1 129 ? -21.302 -7.656 12.385 1.00 73.19 129 GLN A CA 1
ATOM 1030 C C . GLN A 1 129 ? -19.797 -7.552 12.081 1.00 73.19 129 GLN A C 1
ATOM 1032 O O . GLN A 1 129 ? -18.996 -7.710 13.000 1.00 73.19 129 GLN A O 1
ATOM 1037 N N . ASP A 1 130 ? -19.414 -7.229 10.846 1.00 81.56 130 ASP A N 1
ATOM 1038 C CA . ASP A 1 130 ? -18.022 -7.117 10.402 1.00 81.56 130 ASP A CA 1
ATOM 1039 C C . ASP A 1 130 ? -17.456 -5.703 10.581 1.00 81.56 130 ASP A C 1
ATOM 1041 O O . ASP A 1 130 ? -16.238 -5.522 10.601 1.00 81.56 130 ASP A O 1
ATOM 1045 N N . LYS A 1 131 ? -18.308 -4.692 10.800 1.00 85.56 131 LYS A N 1
ATOM 1046 C CA . LYS A 1 131 ? -17.873 -3.313 11.083 1.00 85.56 131 LYS A CA 1
ATOM 1047 C C . LYS A 1 131 ? -16.931 -3.207 12.297 1.00 85.56 131 LYS A C 1
ATOM 1049 O O . LYS A 1 131 ? -15.885 -2.566 12.162 1.00 85.56 131 LYS A O 1
ATOM 1054 N N . PRO A 1 132 ? -17.211 -3.842 13.456 1.00 88.38 132 PRO A N 1
ATOM 1055 C CA . PRO A 1 132 ? -16.260 -3.888 14.568 1.00 88.38 132 PRO A CA 1
ATOM 1056 C C . PRO A 1 132 ? -14.929 -4.556 14.197 1.00 88.38 132 PRO A C 1
ATOM 1058 O O . PRO A 1 132 ? -13.873 -4.051 14.564 1.00 88.38 132 PRO A O 1
ATOM 1061 N N . ALA A 1 133 ? -14.962 -5.648 13.424 1.00 90.19 133 ALA A N 1
ATOM 1062 C CA . ALA A 1 133 ? -13.752 -6.353 13.003 1.00 90.19 133 ALA A CA 1
ATOM 1063 C C . ALA A 1 133 ? -12.895 -5.504 12.049 1.00 90.19 133 ALA A C 1
ATOM 1065 O O . ALA A 1 133 ? -11.673 -5.448 12.195 1.00 90.19 133 ALA A O 1
ATOM 1066 N N . LEU A 1 134 ? -13.533 -4.790 11.115 1.00 91.75 134 LEU A N 1
ATOM 1067 C CA . LEU A 1 134 ? -12.871 -3.824 10.243 1.00 91.75 134 LEU A CA 1
ATOM 1068 C C . LEU A 1 134 ? -12.228 -2.701 11.063 1.00 91.75 134 LEU A C 1
ATOM 1070 O O . LEU A 1 134 ? -11.063 -2.373 10.847 1.00 91.75 134 LEU A O 1
ATOM 1074 N N . TYR A 1 135 ? -12.958 -2.138 12.029 1.00 92.94 135 TYR A N 1
ATOM 1075 C CA . TYR A 1 135 ? -12.424 -1.113 12.924 1.00 92.94 135 TYR A CA 1
ATOM 1076 C C . TYR A 1 135 ? -11.184 -1.610 13.678 1.00 92.94 135 TYR A C 1
ATOM 1078 O O . TYR A 1 135 ? -10.139 -0.958 13.644 1.00 92.94 135 TYR A O 1
ATOM 1086 N N . ASP A 1 136 ? -11.261 -2.790 14.296 1.00 94.06 136 ASP A N 1
ATOM 1087 C CA . ASP A 1 136 ? -10.139 -3.383 15.023 1.00 94.06 136 ASP A CA 1
ATOM 1088 C C . ASP A 1 136 ? -8.939 -3.632 14.106 1.00 94.06 136 ASP A C 1
ATOM 1090 O O . ASP A 1 136 ? -7.799 -3.356 14.486 1.00 94.06 136 ASP A O 1
ATOM 1094 N N . GLN A 1 137 ? -9.173 -4.094 12.876 1.00 95.12 137 GLN A N 1
ATOM 1095 C CA . GLN A 1 137 ? -8.119 -4.273 11.882 1.00 95.12 137 GLN A CA 1
ATOM 1096 C C . GLN A 1 137 ? -7.410 -2.949 11.556 1.00 95.12 137 GLN A C 1
ATOM 1098 O O . GLN A 1 137 ? -6.178 -2.892 11.562 1.00 95.12 137 GLN A O 1
ATOM 1103 N N . LEU A 1 138 ? -8.168 -1.880 11.308 1.00 96.06 138 LEU A N 1
ATOM 1104 C CA . LEU A 1 138 ? -7.624 -0.553 11.009 1.00 96.06 138 LEU A CA 1
ATOM 1105 C C . LEU A 1 138 ? -6.861 0.039 12.206 1.00 96.06 138 LEU A C 1
ATOM 1107 O O . LEU A 1 138 ? -5.785 0.615 12.036 1.00 96.06 138 LEU A O 1
ATOM 1111 N N . MET A 1 139 ? -7.354 -0.161 13.428 1.00 97.06 139 MET A N 1
ATOM 1112 C CA . MET A 1 139 ? -6.660 0.273 14.643 1.00 97.06 139 MET A CA 1
ATOM 1113 C C . MET A 1 139 ? -5.388 -0.536 14.912 1.00 97.06 139 MET A C 1
ATOM 1115 O O . MET A 1 139 ? -4.376 0.023 15.338 1.00 97.06 139 MET A O 1
ATOM 1119 N N . ASN A 1 140 ? -5.405 -1.841 14.643 1.00 97.00 140 ASN A N 1
ATOM 1120 C CA . ASN A 1 140 ? -4.223 -2.693 14.763 1.00 97.00 140 ASN A CA 1
ATOM 1121 C C . ASN A 1 140 ? -3.146 -2.305 13.749 1.00 97.00 140 ASN A C 1
ATOM 1123 O O . ASN A 1 140 ? -1.968 -2.279 14.104 1.00 97.00 140 ASN A O 1
ATOM 1127 N N . TYR A 1 141 ? -3.544 -1.930 12.531 1.00 96.94 141 TYR A N 1
ATOM 1128 C CA . TYR A 1 141 ? -2.628 -1.361 11.549 1.00 96.94 141 TYR A CA 1
ATOM 1129 C C . TYR A 1 141 ? -1.907 -0.122 12.097 1.00 96.94 141 TYR A C 1
ATOM 1131 O O . TYR A 1 141 ? -0.680 -0.062 12.046 1.00 96.94 141 TYR A O 1
ATOM 1139 N N . LEU A 1 142 ? -2.639 0.836 12.678 1.00 97.31 142 LEU A N 1
ATOM 1140 C CA . LEU A 1 142 ? -2.027 2.039 13.250 1.00 97.31 142 LEU A CA 1
ATOM 1141 C C . LEU A 1 142 ? -1.076 1.708 14.403 1.00 97.31 142 LEU A C 1
ATOM 1143 O O . LEU A 1 142 ? 0.060 2.173 14.397 1.00 97.31 142 LEU A O 1
ATOM 1147 N N . LYS A 1 143 ? -1.470 0.833 15.334 1.00 96.81 143 LYS A N 1
ATOM 1148 C CA . LYS A 1 143 ? -0.579 0.381 16.421 1.00 96.81 143 LYS A CA 1
ATOM 1149 C C . LYS A 1 143 ? 0.710 -0.242 15.887 1.00 96.81 143 LYS A C 1
ATOM 1151 O O . LYS A 1 143 ? 1.794 0.027 16.400 1.00 96.81 143 LYS A O 1
ATOM 1156 N N . GLN A 1 144 ? 0.607 -1.061 14.840 1.00 95.81 144 GLN A N 1
ATOM 1157 C CA . GLN A 1 144 ? 1.781 -1.637 14.195 1.00 95.81 144 GLN A CA 1
ATOM 1158 C C . GLN A 1 144 ? 2.656 -0.549 13.559 1.00 95.81 144 GLN A C 1
ATOM 1160 O O . GLN A 1 144 ? 3.875 -0.585 13.716 1.00 95.81 144 GLN A O 1
ATOM 1165 N N . ARG A 1 145 ? 2.064 0.434 12.869 1.00 95.69 145 ARG A N 1
ATOM 1166 C CA . ARG A 1 145 ? 2.826 1.532 12.252 1.00 95.69 145 ARG A CA 1
ATOM 1167 C C . ARG A 1 145 ? 3.511 2.426 13.272 1.00 95.69 145 ARG A C 1
ATOM 1169 O O . ARG A 1 145 ? 4.648 2.817 13.035 1.00 95.69 145 ARG A O 1
ATOM 1176 N N . GLU A 1 146 ? 2.871 2.704 14.400 1.00 95.88 146 GLU A N 1
ATOM 1177 C CA . GLU A 1 146 ? 3.495 3.428 15.508 1.00 95.88 146 GLU A CA 1
ATOM 1178 C C . GLU A 1 146 ? 4.763 2.710 15.991 1.00 95.88 146 GLU A C 1
ATOM 1180 O O . GLU A 1 146 ? 5.817 3.338 16.093 1.00 95.88 146 GLU A O 1
ATOM 1185 N N . ALA A 1 147 ? 4.695 1.390 16.194 1.00 95.94 147 ALA A N 1
ATOM 1186 C CA . ALA A 1 147 ? 5.850 0.587 16.593 1.00 95.94 147 ALA A CA 1
ATOM 1187 C C . ALA A 1 147 ? 6.945 0.541 15.509 1.00 95.94 147 ALA A C 1
ATOM 1189 O O . ALA A 1 147 ? 8.131 0.666 15.808 1.00 95.94 147 ALA A O 1
ATOM 1190 N N . GLU A 1 148 ? 6.573 0.406 14.231 1.00 93.06 148 GLU A N 1
ATOM 1191 C CA . GLU A 1 148 ? 7.530 0.435 13.114 1.00 93.06 148 GLU A CA 1
ATOM 1192 C C . GLU A 1 148 ? 8.272 1.779 13.009 1.00 93.06 148 GLU A C 1
ATOM 1194 O O . GLU A 1 148 ? 9.426 1.815 12.576 1.00 93.06 148 GLU A O 1
ATOM 1199 N N . LEU A 1 149 ? 7.626 2.873 13.420 1.00 93.94 149 LEU A N 1
ATOM 1200 C CA . LEU A 1 149 ? 8.148 4.236 13.341 1.00 93.94 149 LEU A CA 1
ATOM 1201 C C . LEU A 1 149 ? 8.719 4.748 14.671 1.00 93.94 149 LEU A C 1
ATOM 1203 O O . LEU A 1 149 ? 9.136 5.902 14.738 1.00 93.94 149 LEU A O 1
ATOM 1207 N N . GLU A 1 150 ? 8.808 3.918 15.715 1.00 94.62 150 GLU A N 1
ATOM 1208 C CA . GLU A 1 150 ? 9.224 4.323 17.070 1.00 94.62 150 GLU A CA 1
ATOM 1209 C C . GLU A 1 150 ? 10.546 5.114 17.073 1.00 94.62 150 GLU A C 1
ATOM 1211 O O . GLU A 1 150 ? 10.660 6.170 17.693 1.00 94.62 150 GLU A O 1
ATOM 1216 N N . LYS A 1 151 ? 11.530 4.673 16.279 1.00 93.94 151 LYS A N 1
ATOM 1217 C CA . LYS A 1 151 ? 12.852 5.321 16.171 1.00 93.94 151 LYS A CA 1
ATOM 1218 C C . LYS A 1 151 ? 12.831 6.706 15.520 1.00 93.94 151 LYS A C 1
ATOM 1220 O O . LYS A 1 151 ? 13.796 7.450 15.667 1.00 93.94 151 LYS A O 1
ATOM 1225 N N . VAL A 1 152 ? 11.773 7.033 14.782 1.00 91.50 152 VAL A N 1
ATOM 1226 C CA . VAL A 1 152 ? 11.593 8.310 14.072 1.00 91.50 152 VAL A CA 1
ATOM 1227 C C . VAL A 1 152 ? 10.438 9.134 14.653 1.00 91.50 152 VAL A C 1
ATOM 1229 O O . VAL A 1 152 ? 9.947 10.059 14.010 1.00 91.50 152 VAL A O 1
ATOM 1232 N N . GLY A 1 153 ? 10.015 8.814 15.882 1.00 90.94 153 GLY A N 1
ATOM 1233 C CA . GLY A 1 153 ? 8.988 9.548 16.625 1.00 90.94 153 GLY A CA 1
ATOM 1234 C C . GLY A 1 153 ? 7.645 8.828 16.757 1.00 90.94 153 GLY A C 1
ATOM 1235 O O . GLY A 1 153 ? 6.721 9.407 17.312 1.00 90.94 153 GLY A O 1
ATOM 1236 N N . GLY A 1 154 ? 7.507 7.592 16.268 1.00 93.69 154 GLY A N 1
ATOM 1237 C CA . GLY A 1 154 ? 6.300 6.775 16.432 1.00 93.69 154 GLY A CA 1
ATOM 1238 C C . GLY A 1 154 ? 5.052 7.481 15.907 1.00 93.69 154 GLY A C 1
ATOM 1239 O O . GLY A 1 154 ? 5.006 7.878 14.737 1.00 93.69 154 GLY A O 1
ATOM 1240 N N . SER A 1 155 ? 4.070 7.687 16.785 1.00 93.44 155 SER A N 1
ATOM 1241 C CA . SER A 1 155 ? 2.827 8.404 16.482 1.00 93.44 155 SER A CA 1
ATOM 1242 C C . SER A 1 155 ? 3.013 9.898 16.192 1.00 93.44 155 SER A C 1
ATOM 1244 O O . SER A 1 155 ? 2.162 10.521 15.552 1.00 93.44 155 SER A O 1
ATOM 1246 N N . ASP A 1 156 ? 4.144 10.485 16.588 1.00 93.62 156 ASP A N 1
ATOM 1247 C CA . ASP A 1 156 ? 4.464 11.877 16.289 1.00 93.62 156 ASP A CA 1
ATOM 1248 C C . ASP A 1 156 ? 5.127 12.094 14.930 1.00 93.62 156 ASP A C 1
ATOM 1250 O O . ASP A 1 156 ? 5.182 13.240 14.462 1.00 93.62 156 ASP A O 1
ATOM 1254 N N . SER A 1 157 ? 5.576 11.017 14.281 1.00 95.00 157 SER A N 1
ATOM 1255 C CA . SER A 1 157 ? 6.222 11.088 12.972 1.00 95.00 157 SER A CA 1
ATOM 1256 C C . SER A 1 157 ? 5.263 11.624 11.890 1.00 95.00 157 SER A C 1
ATOM 1258 O O . SER A 1 157 ? 4.054 11.359 11.924 1.00 95.00 157 SER A O 1
ATOM 1260 N N . PRO A 1 158 ? 5.771 12.391 10.905 1.00 92.75 158 PRO A N 1
ATOM 1261 C CA . PRO A 1 158 ? 4.939 12.934 9.830 1.00 92.75 158 PRO A CA 1
ATOM 1262 C C . PRO A 1 158 ? 4.293 11.832 8.980 1.00 92.75 158 PRO A C 1
ATOM 1264 O O . PRO A 1 158 ? 3.143 11.975 8.564 1.00 92.75 158 PRO A O 1
ATOM 1267 N N . ASP A 1 159 ? 4.999 10.720 8.770 1.00 91.31 159 ASP A N 1
ATOM 1268 C CA . ASP A 1 159 ? 4.491 9.577 8.012 1.00 91.31 159 ASP A CA 1
ATOM 1269 C C . ASP A 1 159 ? 3.337 8.892 8.744 1.00 91.31 159 ASP A C 1
ATOM 1271 O O . ASP A 1 159 ? 2.291 8.649 8.138 1.00 91.31 159 ASP A O 1
ATOM 1275 N N . TYR A 1 160 ? 3.459 8.685 10.062 1.00 96.06 160 TYR A N 1
ATOM 1276 C CA . TYR A 1 160 ? 2.350 8.167 10.860 1.00 96.06 160 TYR A CA 1
ATOM 1277 C C . TYR A 1 160 ? 1.133 9.086 10.783 1.00 96.06 160 TYR A C 1
ATOM 1279 O O . TYR A 1 160 ? 0.032 8.618 10.519 1.00 96.06 160 TYR A O 1
ATOM 1287 N N . LYS A 1 161 ? 1.311 10.400 10.968 1.00 96.25 161 LYS A N 1
ATOM 1288 C CA . LYS A 1 161 ? 0.200 11.370 10.960 1.00 96.25 161 LYS A CA 1
ATOM 1289 C C . LYS A 1 161 ? -0.546 11.389 9.623 1.00 96.25 161 LYS A C 1
ATOM 1291 O O . LYS A 1 161 ? -1.778 11.453 9.605 1.00 96.25 161 LYS A O 1
ATOM 1296 N N . ARG A 1 162 ? 0.183 11.287 8.507 1.00 95.06 162 ARG A N 1
ATOM 1297 C CA . ARG A 1 162 ? -0.399 11.166 7.161 1.00 95.06 162 ARG A CA 1
ATOM 1298 C C . ARG A 1 162 ? -1.236 9.899 7.018 1.00 95.06 162 ARG A C 1
ATOM 1300 O O . ARG A 1 162 ? -2.382 9.975 6.578 1.00 95.06 162 ARG A O 1
ATOM 1307 N N . GLU A 1 163 ? -0.686 8.749 7.401 1.00 96.25 163 GLU A N 1
ATOM 1308 C CA . GLU A 1 163 ? -1.397 7.470 7.322 1.00 96.25 163 GLU A CA 1
ATOM 1309 C C . GLU A 1 163 ? -2.596 7.424 8.277 1.00 96.25 163 GLU A C 1
ATOM 1311 O O . GLU A 1 163 ? -3.689 7.040 7.871 1.00 96.25 163 GLU A O 1
ATOM 1316 N N . ALA A 1 164 ? -2.432 7.889 9.516 1.00 96.88 164 ALA A N 1
ATOM 1317 C CA . ALA A 1 164 ? -3.485 7.956 10.523 1.00 96.88 164 ALA A CA 1
ATOM 1318 C C . ALA A 1 164 ? -4.670 8.806 10.063 1.00 96.88 164 ALA A C 1
ATOM 1320 O O . ALA A 1 164 ? -5.811 8.409 10.273 1.00 96.88 164 ALA A O 1
ATOM 1321 N N . THR A 1 165 ? -4.417 9.921 9.371 1.00 97.50 165 THR A N 1
ATOM 1322 C CA . THR A 1 165 ? -5.485 10.743 8.779 1.00 97.50 165 THR A CA 1
ATOM 1323 C C . THR A 1 165 ? -6.289 9.941 7.753 1.00 97.50 165 THR A C 1
ATOM 1325 O O . THR A 1 165 ? -7.512 9.909 7.816 1.00 97.50 165 THR A O 1
ATOM 1328 N N . ILE A 1 166 ? -5.616 9.212 6.857 1.00 96.94 166 ILE A N 1
ATOM 1329 C CA . ILE A 1 166 ? -6.279 8.374 5.843 1.00 96.94 166 ILE A CA 1
ATOM 1330 C C . ILE A 1 166 ? -7.115 7.263 6.487 1.00 96.94 166 ILE A C 1
ATOM 1332 O O . ILE A 1 166 ? -8.221 6.975 6.025 1.00 96.94 166 ILE A O 1
ATOM 1336 N N . ILE A 1 167 ? -6.586 6.626 7.532 1.00 97.31 167 ILE A N 1
ATOM 1337 C CA . ILE A 1 167 ? -7.285 5.558 8.249 1.00 97.31 167 ILE A CA 1
ATOM 1338 C C . ILE A 1 167 ? -8.473 6.116 9.036 1.00 97.31 167 ILE A C 1
ATOM 1340 O O . ILE A 1 167 ? -9.548 5.525 8.999 1.00 97.31 167 ILE A O 1
ATOM 1344 N N . GLN A 1 168 ? -8.326 7.271 9.683 1.00 95.75 168 GLN A N 1
ATOM 1345 C CA . GLN A 1 168 ? -9.419 7.927 10.396 1.00 95.75 168 GLN A CA 1
ATOM 1346 C C . GLN A 1 168 ? -10.535 8.363 9.441 1.00 95.75 168 GLN A C 1
ATOM 1348 O O . GLN A 1 168 ? -11.712 8.170 9.750 1.00 95.75 168 GLN A O 1
ATOM 1353 N N . ASP A 1 169 ? -10.182 8.899 8.272 1.00 94.62 169 ASP A N 1
ATOM 1354 C CA . ASP A 1 169 ? -11.143 9.238 7.221 1.00 94.62 169 ASP A CA 1
ATOM 1355 C C . ASP A 1 169 ? -11.901 7.995 6.746 1.00 94.62 169 ASP A C 1
ATOM 1357 O O . ASP A 1 169 ? -13.115 8.056 6.559 1.00 94.62 169 ASP A O 1
ATOM 1361 N N . LEU A 1 170 ? -11.201 6.866 6.583 1.00 93.62 170 LEU A N 1
ATOM 1362 C CA . LEU A 1 170 ? -11.813 5.592 6.206 1.00 93.62 170 LEU A CA 1
ATOM 1363 C C . LEU A 1 170 ? -12.763 5.076 7.295 1.00 93.62 170 LEU A C 1
ATOM 1365 O O . LEU A 1 170 ? -13.899 4.730 7.004 1.00 93.62 170 LEU A O 1
ATOM 1369 N N . ILE A 1 171 ? -12.342 5.067 8.561 1.00 91.62 171 ILE A N 1
ATOM 1370 C CA . ILE A 1 171 ? -13.218 4.681 9.679 1.00 91.62 171 ILE A CA 1
ATOM 1371 C C . ILE A 1 171 ? -14.464 5.570 9.691 1.00 91.62 171 ILE A C 1
ATOM 1373 O O . ILE A 1 171 ? -15.583 5.089 9.836 1.00 91.62 171 ILE A O 1
ATOM 1377 N N . THR A 1 172 ? -14.277 6.875 9.514 1.00 90.94 172 THR A N 1
ATOM 1378 C CA . THR A 1 172 ? -15.377 7.838 9.528 1.00 90.94 172 THR A CA 1
ATOM 1379 C C . THR A 1 172 ? -16.342 7.601 8.366 1.00 90.94 172 THR A C 1
ATOM 1381 O O . THR A 1 172 ? -17.550 7.683 8.580 1.00 90.94 172 THR A O 1
ATOM 1384 N N . SER A 1 173 ? -15.851 7.275 7.163 1.00 88.75 173 SER A N 1
ATOM 1385 C CA . SER A 1 173 ? -16.720 6.990 6.015 1.00 88.75 173 SER A CA 1
ATOM 1386 C C . SER A 1 173 ? -17.558 5.733 6.221 1.00 88.75 173 SER A C 1
ATOM 1388 O O . SER A 1 173 ? -18.772 5.799 6.047 1.00 88.75 173 SER A O 1
ATOM 1390 N N . GLU A 1 174 ? -16.950 4.630 6.661 1.00 86.00 174 GLU A N 1
ATOM 1391 C CA . GLU A 1 174 ? -17.651 3.343 6.782 1.00 86.00 174 GLU A CA 1
ATOM 1392 C C . GLU A 1 174 ? -18.596 3.298 7.999 1.00 86.00 174 GLU A C 1
ATOM 1394 O O . GLU A 1 174 ? -19.693 2.739 7.945 1.00 86.00 174 GLU A O 1
ATOM 1399 N N . MET A 1 175 ? -18.222 3.943 9.110 1.00 78.81 175 MET A N 1
ATOM 1400 C CA . MET A 1 175 ? -19.043 3.951 10.330 1.00 78.81 175 MET A CA 1
ATOM 1401 C C . MET A 1 175 ? -20.222 4.935 10.256 1.00 78.81 175 MET A C 1
ATOM 1403 O O . MET A 1 175 ? -21.198 4.782 10.984 1.00 78.81 175 MET A O 1
ATOM 1407 N N . GLN A 1 176 ? -20.173 5.951 9.385 1.00 70.00 176 GLN A N 1
ATOM 1408 C CA . GLN A 1 176 ? -21.284 6.900 9.201 1.00 70.00 176 GLN A CA 1
ATOM 1409 C C . GLN A 1 176 ?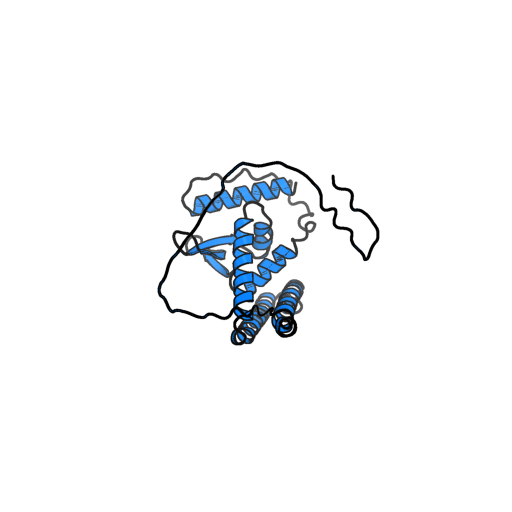 -22.314 6.455 8.151 1.00 70.00 176 GLN A C 1
ATOM 1411 O O . GLN A 1 176 ? -23.397 7.050 8.073 1.00 70.00 176 GLN A O 1
ATOM 1416 N N . SER A 1 177 ? -22.025 5.409 7.369 1.00 58.69 177 SER A N 1
ATOM 1417 C CA . SER A 1 177 ? -22.935 4.864 6.349 1.00 58.69 177 SER A CA 1
ATOM 1418 C C . SER A 1 177 ? -24.288 4.399 6.909 1.00 58.69 177 SER A C 1
ATOM 1420 O O . SER A 1 177 ? -25.277 4.388 6.173 1.00 58.69 177 SER A O 1
ATOM 1422 N N . ASP A 1 178 ? -24.393 4.138 8.217 1.00 56.56 178 ASP A N 1
ATOM 1423 C CA . ASP A 1 178 ? -25.645 3.732 8.877 1.00 56.56 178 ASP A CA 1
ATOM 1424 C C . ASP A 1 178 ? -26.750 4.810 8.827 1.00 56.56 178 ASP A C 1
ATOM 1426 O O . ASP A 1 178 ? -27.934 4.488 8.924 1.00 56.56 178 ASP A O 1
ATOM 1430 N N . ASN A 1 179 ? -26.403 6.084 8.590 1.00 48.69 179 ASN A N 1
ATOM 1431 C CA . ASN A 1 179 ? -27.377 7.180 8.472 1.00 48.69 179 ASN A CA 1
ATOM 1432 C C . ASN A 1 179 ? -27.777 7.529 7.026 1.00 48.69 179 ASN A C 1
ATOM 1434 O O . ASN A 1 179 ? -28.645 8.382 6.828 1.00 48.69 179 ASN A O 1
ATOM 1438 N N . LYS A 1 180 ? -27.173 6.905 6.003 1.00 49.66 180 LYS A N 1
ATOM 1439 C CA . LYS A 1 180 ? -27.485 7.192 4.586 1.00 49.66 180 LYS A CA 1
ATOM 1440 C C . LYS A 1 180 ? -28.518 6.251 3.964 1.00 49.66 180 LYS A C 1
ATOM 1442 O O . LYS A 1 180 ? -29.096 6.588 2.933 1.00 49.66 180 LYS A O 1
ATOM 1447 N N . SER A 1 181 ? -28.829 5.130 4.606 1.00 45.97 181 SER A N 1
ATOM 1448 C CA . SER A 1 181 ? -29.754 4.120 4.076 1.00 45.97 181 SER A CA 1
ATOM 1449 C C . SER A 1 181 ? -31.186 4.304 4.587 1.00 45.97 181 SER A C 1
ATOM 1451 O O . SER A 1 181 ? -31.753 3.423 5.226 1.00 45.97 181 SER A O 1
ATOM 1453 N N . LYS A 1 182 ? -31.801 5.457 4.302 1.00 42.97 182 LYS A N 1
ATOM 1454 C CA . LYS A 1 182 ? -33.268 5.620 4.352 1.00 42.97 182 LYS A CA 1
ATOM 1455 C C . LYS A 1 182 ? -33.749 6.648 3.324 1.00 42.97 182 LYS A C 1
ATOM 1457 O O . LYS A 1 182 ? -34.353 7.657 3.662 1.00 42.97 182 LYS A O 1
ATOM 1462 N N . ALA A 1 183 ? -33.513 6.378 2.044 1.00 38.22 183 ALA A N 1
ATOM 1463 C CA . ALA A 1 183 ? -34.337 6.950 0.984 1.00 38.22 183 ALA A CA 1
ATOM 1464 C C . ALA A 1 183 ? -34.326 6.046 -0.254 1.00 38.22 183 ALA A C 1
ATOM 1466 O O . ALA A 1 183 ? -33.285 5.821 -0.861 1.00 38.22 183 ALA A O 1
ATOM 1467 N N . THR A 1 184 ? -35.530 5.625 -0.645 1.00 32.50 184 THR A N 1
ATOM 1468 C CA . THR A 1 184 ? -35.896 4.980 -1.918 1.00 32.50 184 THR A CA 1
ATOM 1469 C C . THR A 1 184 ? -35.812 3.451 -1.956 1.00 32.50 184 THR A C 1
ATOM 1471 O O . THR A 1 184 ? -34.993 2.860 -2.648 1.00 32.50 184 THR A O 1
ATOM 1474 N N . VAL A 1 185 ? -36.777 2.808 -1.293 1.00 35.81 185 VAL A N 1
ATOM 1475 C CA . VAL A 1 185 ? -37.380 1.572 -1.812 1.00 35.81 185 VAL A CA 1
ATOM 1476 C C . VAL A 1 185 ? -38.638 1.997 -2.568 1.00 35.81 185 VAL A C 1
ATOM 1478 O O . VAL A 1 185 ? -39.644 2.337 -1.949 1.00 35.81 185 VAL A O 1
ATOM 1481 N N . ILE A 1 186 ? -38.591 2.019 -3.903 1.00 37.28 186 ILE A N 1
ATOM 1482 C CA . ILE A 1 186 ? -39.821 1.978 -4.703 1.00 37.28 186 ILE A CA 1
ATOM 1483 C C . ILE A 1 186 ? -40.242 0.510 -4.726 1.00 37.28 186 ILE A C 1
ATOM 1485 O O . ILE A 1 186 ? -39.701 -0.297 -5.477 1.00 37.28 186 ILE A O 1
ATOM 1489 N N . HIS A 1 187 ? -41.187 0.158 -3.856 1.00 36.62 187 HIS A N 1
ATOM 1490 C CA . HIS A 1 187 ? -41.920 -1.096 -3.961 1.00 36.62 187 HIS A CA 1
ATOM 1491 C C . HIS A 1 187 ? -42.805 -1.041 -5.212 1.00 36.62 187 HIS A C 1
ATOM 1493 O O . HIS A 1 187 ? -43.858 -0.405 -5.204 1.00 36.62 187 HIS A O 1
ATOM 1499 N N . VAL A 1 188 ? -42.399 -1.726 -6.281 1.00 33.69 188 VAL A N 1
ATOM 1500 C CA . VAL A 1 188 ? -43.326 -2.136 -7.341 1.00 33.69 188 VAL A CA 1
ATOM 1501 C C . VAL A 1 188 ? -43.991 -3.425 -6.870 1.00 33.69 188 VAL A C 1
ATOM 1503 O O . VAL A 1 188 ? -43.405 -4.503 -6.914 1.00 33.69 188 VAL A O 1
ATOM 1506 N N . ILE A 1 189 ? -45.211 -3.295 -6.355 1.00 38.50 189 ILE A N 1
ATOM 1507 C CA . ILE A 1 189 ? -46.083 -4.423 -6.035 1.00 38.50 189 ILE A CA 1
ATOM 1508 C C . ILE A 1 189 ? -46.575 -4.996 -7.370 1.00 38.50 189 ILE A C 1
ATOM 1510 O O . ILE A 1 189 ? -47.385 -4.369 -8.046 1.00 38.50 189 ILE A O 1
ATOM 1514 N N . THR A 1 190 ? -46.085 -6.176 -7.750 1.00 36.78 190 THR A N 1
ATOM 1515 C CA . THR A 1 190 ? -46.692 -7.008 -8.801 1.00 36.78 190 THR A CA 1
ATOM 1516 C C . THR A 1 190 ? -47.325 -8.215 -8.112 1.00 36.78 190 THR A C 1
ATOM 1518 O O . THR A 1 190 ? -46.592 -8.958 -7.460 1.00 36.78 190 THR A O 1
ATOM 1521 N N . PRO A 1 191 ? -48.652 -8.424 -8.180 1.00 40.66 191 PRO A N 1
ATOM 1522 C CA . PRO A 1 191 ? -49.265 -9.626 -7.636 1.00 40.66 191 PRO A CA 1
ATOM 1523 C C . PRO A 1 191 ? -49.226 -10.762 -8.669 1.00 40.66 191 PRO A C 1
ATOM 1525 O O . PRO A 1 191 ? -49.763 -10.637 -9.768 1.00 40.66 191 PRO A O 1
ATOM 1528 N N . GLU A 1 192 ? -48.607 -11.881 -8.291 1.00 40.69 192 GLU A N 1
ATOM 1529 C CA . GLU A 1 192 ? -48.756 -13.182 -8.949 1.00 40.69 192 GLU A CA 1
ATOM 1530 C C . GLU A 1 192 ? -50.170 -13.747 -8.741 1.00 40.69 192 GLU A C 1
ATOM 1532 O O . GLU A 1 192 ? -50.707 -13.729 -7.632 1.00 40.69 192 GLU A O 1
ATOM 1537 N N . LYS A 1 193 ? -50.733 -14.350 -9.792 1.00 42.09 193 LYS A N 1
ATOM 1538 C CA . LYS A 1 193 ? -51.766 -15.387 -9.681 1.00 42.09 193 LYS A CA 1
ATOM 1539 C C . LYS A 1 193 ? -51.570 -16.429 -10.793 1.00 42.09 193 LYS A C 1
ATOM 1541 O O . LYS A 1 193 ? -51.555 -16.034 -11.957 1.00 42.09 193 LYS A O 1
ATOM 1546 N N . PRO A 1 194 ? -51.482 -17.732 -10.474 1.00 45.53 194 PRO A N 1
ATOM 1547 C CA . PRO A 1 194 ? -51.692 -18.818 -11.433 1.00 45.53 194 PRO A CA 1
ATOM 1548 C C . PRO A 1 194 ? -52.989 -19.599 -11.092 1.00 45.53 194 PRO A C 1
ATOM 1550 O O . PRO A 1 194 ? -53.667 -19.260 -10.118 1.00 45.53 194 PRO A O 1
ATOM 1553 N N . PRO A 1 195 ? -53.286 -20.716 -11.776 1.00 51.09 195 PRO A N 1
ATOM 1554 C CA . PRO A 1 195 ? -53.776 -20.872 -13.151 1.00 51.09 195 PRO A CA 1
ATOM 1555 C C . PRO A 1 195 ? -55.232 -21.405 -13.164 1.00 51.09 195 PRO A C 1
ATOM 1557 O O . PRO A 1 195 ? -55.674 -21.929 -12.154 1.00 51.09 195 PRO A O 1
ATOM 1560 N N . ASP A 1 196 ? -55.962 -21.305 -14.282 1.00 36.34 196 ASP A N 1
ATOM 1561 C CA . ASP A 1 196 ? -57.044 -22.248 -14.649 1.00 36.34 196 ASP A CA 1
ATOM 1562 C C . ASP A 1 196 ? -57.481 -22.016 -16.116 1.00 36.34 196 ASP A C 1
ATOM 1564 O O . ASP A 1 196 ? -57.856 -20.912 -16.511 1.00 36.34 196 ASP A O 1
ATOM 1568 N N . GLU A 1 197 ? -57.391 -23.077 -16.918 1.00 39.97 197 GLU A N 1
ATOM 1569 C CA . GLU A 1 197 ? -58.029 -23.303 -18.235 1.00 39.97 197 GLU A CA 1
ATOM 1570 C C . GLU A 1 197 ? -59.385 -24.041 -18.008 1.00 39.97 197 GLU A C 1
ATOM 1572 O O . GLU A 1 197 ? -59.591 -24.478 -16.872 1.00 39.97 197 GLU A O 1
ATOM 1577 N N . PRO A 1 198 ? -60.296 -24.301 -18.992 1.00 46.12 198 PRO A N 1
ATOM 1578 C CA . PRO A 1 198 ? -60.219 -24.115 -20.455 1.00 46.12 198 PRO A CA 1
ATOM 1579 C C . PRO A 1 198 ? -61.517 -23.602 -21.170 1.00 46.12 198 PRO A C 1
ATOM 1581 O O . PRO A 1 198 ? -62.586 -23.494 -20.581 1.00 46.12 198 PRO A O 1
ATOM 1584 N N . SER A 1 199 ? -61.398 -23.437 -22.500 1.00 30.67 199 SER A N 1
ATOM 1585 C CA . SER A 1 199 ? -62.400 -23.716 -23.566 1.00 30.67 199 SER A CA 1
ATOM 1586 C C . SER A 1 199 ? -63.579 -22.752 -23.836 1.00 30.67 199 SER A C 1
ATOM 1588 O O . SER A 1 199 ? -64.546 -22.722 -23.087 1.00 30.67 199 SER A O 1
ATOM 1590 N N . GLU A 1 200 ? -63.553 -22.042 -24.978 1.00 39.66 200 GLU A N 1
ATOM 1591 C CA . GLU A 1 200 ? -64.358 -22.311 -26.203 1.00 39.66 200 GLU A CA 1
ATOM 1592 C C . GLU A 1 200 ? -64.304 -21.122 -27.209 1.00 39.66 200 GLU A C 1
ATOM 1594 O O . GLU A 1 200 ? -64.499 -19.960 -26.863 1.00 39.66 200 GLU A O 1
ATOM 1599 N N . GLU A 1 201 ? -63.996 -21.450 -28.469 1.00 37.91 201 GLU A N 1
ATOM 1600 C CA . GLU A 1 201 ? -64.055 -20.666 -29.730 1.00 37.91 201 GLU A CA 1
ATOM 1601 C C . GLU A 1 201 ? -65.515 -20.422 -30.220 1.00 37.91 201 GLU A C 1
ATOM 1603 O O . GLU A 1 201 ? -66.427 -20.998 -29.628 1.00 37.91 201 GLU A O 1
ATOM 1608 N N . PRO A 1 202 ? -65.808 -19.839 -31.420 1.00 57.34 202 PRO A N 1
ATOM 1609 C CA . PRO A 1 202 ? -65.305 -18.681 -32.214 1.00 57.34 202 PRO A CA 1
ATOM 1610 C C . PRO A 1 202 ? -66.545 -17.792 -32.655 1.00 57.34 202 PRO A C 1
ATOM 1612 O O . PRO A 1 202 ? -67.544 -17.875 -31.940 1.00 57.34 202 PRO A O 1
ATOM 1615 N N . PRO A 1 203 ? -66.648 -16.974 -33.757 1.00 47.84 203 PRO A N 1
ATOM 1616 C CA . PRO A 1 203 ? -65.744 -16.674 -34.884 1.00 47.84 203 PR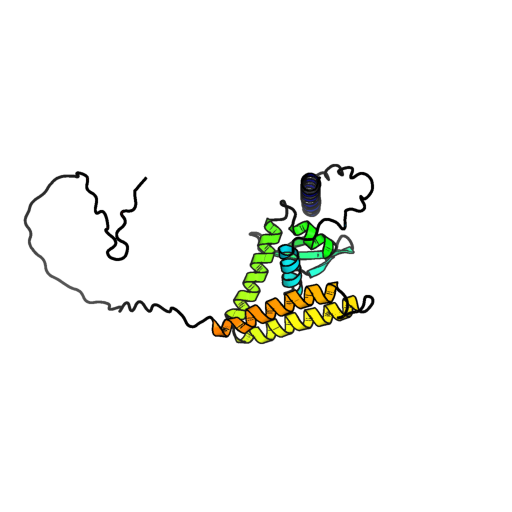O A CA 1
ATOM 1617 C C . PRO A 1 203 ? -65.619 -15.199 -35.389 1.00 47.84 203 PRO A C 1
ATOM 1619 O O . PRO A 1 203 ? -66.370 -14.288 -35.054 1.00 47.84 203 PRO A O 1
ATOM 1622 N N . ILE A 1 204 ? -64.619 -15.055 -36.268 1.00 43.19 204 ILE A N 1
ATOM 1623 C CA . ILE A 1 204 ? -64.180 -13.983 -37.204 1.00 43.19 204 ILE A CA 1
ATOM 1624 C C . ILE A 1 204 ? -65.317 -13.474 -38.144 1.00 43.19 204 ILE A C 1
ATOM 1626 O O . ILE A 1 204 ? -66.277 -14.227 -38.325 1.00 43.19 204 ILE A O 1
ATOM 1630 N N . PRO A 1 205 ? -65.241 -12.289 -38.824 1.00 45.50 205 PRO A N 1
ATOM 1631 C CA . PRO A 1 205 ? -64.419 -12.142 -40.055 1.00 45.50 205 PRO A CA 1
ATOM 1632 C C . PRO A 1 205 ? -63.870 -10.726 -40.426 1.00 45.50 205 PRO A C 1
ATOM 1634 O O . PRO A 1 205 ? -64.540 -9.719 -40.231 1.00 45.50 205 PRO A O 1
ATOM 1637 N N . ASN A 1 206 ? -62.735 -10.726 -41.157 1.00 37.19 206 ASN A N 1
ATOM 1638 C CA . ASN A 1 206 ? -62.253 -9.750 -42.174 1.00 37.19 206 ASN A CA 1
ATOM 1639 C C . ASN A 1 206 ? -61.890 -8.311 -41.714 1.00 37.19 206 ASN A C 1
ATOM 1641 O O . ASN A 1 206 ? -62.603 -7.698 -40.939 1.00 37.19 206 ASN A O 1
ATOM 1645 N N . ILE A 1 207 ? -60.801 -7.658 -42.153 1.00 40.28 207 ILE A N 1
ATOM 1646 C CA . ILE A 1 207 ? -60.358 -7.296 -43.523 1.00 40.28 207 ILE A CA 1
ATOM 1647 C C . ILE A 1 207 ? -58.841 -6.934 -43.473 1.00 40.28 207 ILE A C 1
ATOM 1649 O O . ILE A 1 207 ? -58.383 -6.453 -42.435 1.00 40.28 207 ILE A O 1
ATOM 1653 N N . PRO A 1 208 ? -58.053 -7.120 -44.556 1.00 39.03 208 PRO A N 1
ATOM 1654 C CA . PRO A 1 208 ? -56.610 -6.849 -44.587 1.00 39.03 208 PRO A CA 1
ATOM 1655 C C . PRO A 1 208 ? -56.248 -5.415 -45.032 1.00 39.03 208 PRO A C 1
ATOM 1657 O O . PRO A 1 208 ? -57.031 -4.762 -45.719 1.00 39.03 208 PRO A O 1
ATOM 1660 N N . SER A 1 209 ? -54.994 -5.009 -44.768 1.00 33.22 209 SER A N 1
ATOM 1661 C CA . SER A 1 209 ? -54.020 -4.522 -45.775 1.00 33.22 209 SER A CA 1
ATOM 1662 C C . SER A 1 209 ? -53.234 -3.229 -45.431 1.00 33.22 209 SER A C 1
ATOM 1664 O O . SER A 1 209 ? -53.790 -2.251 -44.947 1.00 33.22 209 SER A O 1
ATOM 1666 N N . VAL A 1 210 ? -51.951 -3.265 -45.831 1.00 33.88 210 VAL A N 1
ATOM 1667 C CA . VAL A 1 210 ? -50.983 -2.195 -46.197 1.00 33.88 210 VAL A CA 1
ATOM 1668 C C . VAL A 1 210 ? -50.306 -1.324 -45.114 1.00 33.88 210 VAL A C 1
ATOM 1670 O O . VAL A 1 210 ? -50.891 -0.400 -44.571 1.00 33.88 210 VAL A O 1
ATOM 1673 N N . GLU A 1 211 ? -49.024 -1.643 -44.877 1.00 38.81 211 GLU A N 1
ATOM 1674 C CA . GLU A 1 211 ? -47.778 -0.839 -44.995 1.00 38.81 211 GLU A CA 1
ATOM 1675 C C . GLU A 1 211 ? -47.730 0.719 -44.893 1.00 38.81 211 GLU A C 1
ATOM 1677 O O . GLU A 1 211 ? -48.727 1.417 -45.048 1.00 38.81 211 GLU A O 1
ATOM 1682 N N . PRO A 1 212 ? -46.531 1.285 -44.599 1.00 52.09 212 PRO A N 1
ATOM 1683 C CA . PRO A 1 212 ? -46.332 2.387 -43.659 1.00 52.09 212 PRO A CA 1
ATOM 1684 C C . PRO A 1 212 ? -46.208 3.763 -44.323 1.00 52.09 212 PRO A C 1
ATOM 1686 O O . PRO A 1 212 ? -45.703 3.889 -45.437 1.00 52.09 212 PRO A O 1
ATOM 1689 N N . PHE A 1 213 ? -46.542 4.827 -43.586 1.00 31.34 213 PHE A N 1
ATOM 1690 C CA . PHE A 1 213 ? -46.065 6.168 -43.919 1.00 31.34 213 PHE A CA 1
ATOM 1691 C C . PHE A 1 213 ? -45.932 7.082 -42.697 1.00 31.34 213 PHE A C 1
ATOM 1693 O O . PHE A 1 213 ? -46.500 6.861 -41.633 1.00 31.34 213 PHE A O 1
ATOM 1700 N N . VAL A 1 214 ? -45.081 8.076 -42.895 1.00 35.00 214 VAL A N 1
ATOM 1701 C CA . VAL A 1 214 ? -44.226 8.771 -41.938 1.00 35.00 214 VAL A CA 1
ATOM 1702 C C . VAL A 1 214 ? -44.867 10.086 -41.449 1.00 35.00 214 VAL A C 1
ATOM 1704 O O . VAL A 1 214 ? -45.739 10.646 -42.105 1.00 35.00 214 VAL A O 1
ATOM 1707 N N . VAL A 1 215 ? -44.267 10.625 -40.380 1.00 34.25 215 VAL A N 1
ATOM 1708 C CA . VAL A 1 215 ? -44.182 12.037 -39.941 1.00 34.25 215 VAL A CA 1
ATOM 1709 C C . VAL A 1 215 ? -45.365 12.596 -39.130 1.00 34.25 215 VAL A C 1
ATOM 1711 O O . VAL A 1 215 ? -46.432 12.848 -39.670 1.00 34.25 215 VAL A O 1
ATOM 1714 N N . ALA A 1 216 ? -45.127 12.938 -37.855 1.00 35.31 216 ALA A N 1
ATOM 1715 C CA . ALA A 1 216 ? -45.024 14.341 -37.407 1.00 35.31 216 ALA A CA 1
ATOM 1716 C C . ALA A 1 216 ? -45.051 14.497 -35.872 1.00 35.31 216 ALA A C 1
ATOM 1718 O O . ALA A 1 216 ? -46.064 14.295 -35.215 1.00 35.31 216 ALA A O 1
ATOM 1719 N N . ALA A 1 217 ? -43.893 14.908 -35.350 1.00 43.59 217 ALA A N 1
ATOM 1720 C CA . ALA A 1 217 ? -43.665 15.886 -34.284 1.00 43.59 217 ALA A CA 1
ATOM 1721 C C . ALA A 1 217 ? -44.764 16.111 -33.222 1.00 43.59 217 ALA A C 1
ATOM 1723 O O . ALA A 1 217 ? -45.644 16.954 -33.386 1.00 43.59 217 ALA A O 1
ATOM 1724 N N . ALA A 1 218 ? -44.586 15.500 -32.049 1.00 41.81 218 ALA A N 1
ATOM 1725 C CA . ALA A 1 218 ? -45.108 16.049 -30.802 1.00 41.81 218 ALA A CA 1
ATOM 1726 C C . ALA A 1 218 ? -44.005 16.889 -30.135 1.00 41.81 218 ALA A C 1
ATOM 1728 O O . ALA A 1 218 ? -43.139 16.366 -29.435 1.00 41.81 218 ALA A O 1
ATOM 1729 N N . ASN A 1 219 ? -44.018 18.201 -30.381 1.00 50.31 219 ASN A N 1
ATOM 1730 C CA . ASN A 1 219 ? -43.251 19.153 -29.581 1.00 50.31 219 ASN A CA 1
ATOM 1731 C C . ASN A 1 219 ? -43.882 19.206 -28.184 1.00 50.31 219 ASN A C 1
ATOM 1733 O O . ASN A 1 219 ? -44.973 19.749 -28.011 1.00 50.31 219 ASN A O 1
ATOM 1737 N N . VAL A 1 220 ? -43.208 18.619 -27.197 1.00 48.94 220 VAL A N 1
ATOM 1738 C CA . VAL A 1 220 ? -43.612 18.687 -25.791 1.00 48.94 220 VAL A CA 1
ATOM 1739 C C . VAL A 1 220 ? -43.339 20.104 -25.285 1.00 48.94 220 VAL A C 1
ATOM 1741 O O . VAL A 1 220 ? -42.191 20.520 -25.145 1.00 48.94 220 VAL A O 1
ATOM 1744 N N . PHE A 1 221 ? -44.406 20.862 -25.042 1.00 46.97 221 PHE A N 1
ATOM 1745 C CA . PHE A 1 221 ? -44.341 22.159 -24.374 1.00 46.97 221 PHE A CA 1
ATOM 1746 C C . PHE A 1 221 ? -44.253 21.949 -22.858 1.00 46.97 221 PHE A C 1
ATOM 1748 O O . PHE A 1 221 ? -45.110 21.293 -22.270 1.00 46.97 221 PHE A O 1
ATOM 1755 N N . CYS A 1 222 ? -43.236 22.526 -22.216 1.00 53.94 222 CYS A N 1
ATOM 1756 C CA . CYS A 1 222 ? -43.145 22.571 -20.759 1.00 53.94 222 CYS A CA 1
ATOM 1757 C C . CYS A 1 222 ? -44.002 23.727 -20.220 1.00 53.94 222 CYS A C 1
ATOM 1759 O O . CYS A 1 222 ? -43.741 24.894 -20.521 1.00 53.94 222 CYS A O 1
ATOM 1761 N N . THR A 1 223 ? -45.009 23.411 -19.406 1.00 56.72 223 THR A N 1
ATOM 1762 C CA . THR A 1 223 ? -45.949 24.375 -18.808 1.00 56.72 223 THR A CA 1
ATOM 1763 C C . THR A 1 223 ? -45.389 25.153 -17.611 1.00 56.72 223 THR A C 1
ATOM 1765 O O . THR A 1 223 ? -46.107 25.976 -17.055 1.00 56.72 223 THR A O 1
ATOM 1768 N N . GLU A 1 224 ? -44.122 24.955 -17.233 1.00 55.59 224 GLU A N 1
ATOM 1769 C CA . GLU A 1 224 ? -43.501 25.659 -16.096 1.00 55.59 224 GLU A CA 1
ATOM 1770 C C . GLU A 1 224 ? -42.405 26.671 -16.478 1.00 55.59 224 GLU A C 1
ATOM 1772 O O . GLU A 1 224 ? -42.029 27.483 -15.637 1.00 55.59 224 GLU A O 1
ATOM 1777 N N . CYS A 1 225 ? -41.904 26.702 -17.723 1.00 66.25 225 CYS A N 1
ATOM 1778 C CA . CYS A 1 225 ? -40.799 27.615 -18.076 1.00 66.25 225 CYS A CA 1
ATOM 1779 C C . CYS A 1 225 ? -40.862 28.302 -19.453 1.00 66.25 225 CYS A C 1
ATOM 1781 O O . CYS A 1 225 ? -39.976 29.096 -19.763 1.00 66.25 225 CYS A O 1
ATOM 1783 N N . GLY A 1 226 ? -41.899 28.074 -20.267 1.00 57.72 226 GLY A N 1
ATOM 1784 C CA . GLY A 1 226 ? -42.241 28.952 -21.399 1.00 57.72 226 GLY A CA 1
ATOM 1785 C C . GLY A 1 226 ? -41.199 29.123 -22.520 1.00 57.72 226 GLY A C 1
ATOM 1786 O O . GLY A 1 226 ? -41.369 30.013 -23.349 1.00 57.72 226 GLY A O 1
ATOM 1787 N N . MET A 1 227 ? -40.149 28.297 -22.594 1.00 67.12 227 MET A N 1
ATOM 1788 C CA . MET A 1 227 ? -39.174 28.315 -23.694 1.00 67.12 227 MET A CA 1
ATOM 1789 C C . MET A 1 227 ? -39.200 27.008 -24.495 1.00 67.12 227 MET A C 1
ATOM 1791 O O . MET A 1 227 ? -39.201 25.915 -23.932 1.00 67.12 227 MET A O 1
ATOM 1795 N N . GLN A 1 228 ? -39.201 27.133 -25.827 1.00 55.06 228 GLN A N 1
ATOM 1796 C CA . GLN A 1 228 ? -38.981 26.023 -26.756 1.00 55.06 228 GLN A CA 1
ATOM 1797 C C . GLN A 1 228 ? -37.499 25.645 -26.759 1.00 55.06 228 GLN A C 1
ATOM 1799 O O . GLN A 1 228 ? -36.647 26.508 -26.964 1.00 55.06 228 GLN A O 1
ATOM 1804 N N . ASN A 1 229 ? -37.189 24.360 -26.592 1.00 47.34 229 ASN A N 1
ATOM 1805 C CA . ASN A 1 229 ? -35.833 23.874 -26.822 1.00 47.34 229 ASN A CA 1
ATOM 1806 C C . ASN A 1 229 ? -35.608 23.719 -28.340 1.00 47.34 229 ASN A C 1
ATOM 1808 O O . ASN A 1 229 ? -36.368 22.984 -28.979 1.00 47.34 229 ASN A O 1
ATOM 1812 N N . PRO A 1 230 ? -34.609 24.385 -28.948 1.00 47.25 230 PRO A N 1
ATOM 1813 C CA . PRO A 1 230 ? -34.284 24.172 -30.351 1.00 47.25 230 PRO A CA 1
ATOM 1814 C C . PRO A 1 230 ? -33.569 22.827 -30.516 1.00 47.25 230 PRO A C 1
ATOM 1816 O O . PRO A 1 230 ? -32.488 22.615 -29.972 1.00 47.25 230 PRO A O 1
ATOM 1819 N N . ALA A 1 231 ? -34.163 21.917 -31.286 1.00 47.28 231 ALA A N 1
ATOM 1820 C CA . ALA A 1 231 ? -33.486 20.703 -31.722 1.00 47.28 231 ALA A CA 1
ATOM 1821 C C . ALA A 1 231 ? -32.472 21.043 -32.829 1.00 47.28 231 ALA A C 1
ATOM 1823 O O . ALA A 1 231 ? -32.864 21.475 -33.916 1.00 47.28 231 ALA A O 1
ATOM 1824 N N . ARG A 1 232 ? -31.183 20.828 -32.560 1.00 38.22 232 ARG A N 1
ATOM 1825 C CA . ARG A 1 232 ? -30.174 20.475 -33.566 1.00 38.22 232 ARG A CA 1
ATOM 1826 C C . ARG A 1 232 ? -29.186 19.489 -32.975 1.00 38.22 232 ARG A C 1
ATOM 1828 O O . ARG A 1 232 ? -28.738 19.740 -31.838 1.00 38.22 232 ARG A O 1
#

Sequence (232 aa):
MRQSYQDWKGQSIEAKRAQLRGESKDLPVPVHIQKEPPFWDVFPENPGVFKLVVQARALGILRLEENRSTKEKVIRYTRETVIGAENVEIASSWEEAVQVLEVLACRPDKEAIQRQVSAKLADADQQAQDKPALYDQLMNYLKQREAELEKVGGSDSPDYKREATIIQDLITSEMQSDNKSKATVIHVITPEKPPDEPSEEPPIPNIPSVEPFVVAAANVFCTECGMQNPAR